Protein AF-0000000078900073 (afdb_homodimer)

InterPro domains:
  IPR004360 Glyoxalase/fosfomycin resistance/dioxygenase domain [PF00903] (3-121)
  IPR029068 Glyoxalase/Bleomycin resistance protein/Dihydroxybiphenyl dioxygenase [G3DSA:3.10.180.10] (3-126)
  IPR029068 Glyoxalase/Bleomycin resistance protein/Dihydroxybiphenyl dioxygenase [SSF54593] (1-125)
  IPR037523 Vicinal oxygen chelate (VOC), core domain [PS51819] (2-124)
  IPR050383 Glyoxalase I/Fosfomycin Resistance Protein Families [PTHR21366] (2-121)

Sequence (254 aa):
MKLRYTILYVDDVAATLAFYREAFGVETRMLHESGDYGELDTGATTLSFSSRALMASLGKNPARPRPDAPAFEIAFETDDVAGAYARALAAGATAVQPPERMPWGQTTAYVSDRDGFLVELCTAVAGMKLRYTILYVDDVAATLAFYREAFGVETRMLHESGDYGELDTGATTLSFSSRALMASLGKNPARPRPDAPAFEIAFETDDVAGAYARALAAGATAVQPPERMPWGQTTAYVSDRDGFLVELCTAVAG

Radius of gyration: 17.22 Å; Cα contacts (8 Å, |Δi|>4): 629; chains: 2; bounding box: 46×45×32 Å

Structure (mmCIF, N/CA/C/O backbone):
data_AF-0000000078900073-model_v1
#
loop_
_entity.id
_entity.type
_entity.pdbx_description
1 polymer 'Glyoxalase family protein'
#
loop_
_atom_site.group_PDB
_atom_site.id
_atom_site.type_symbol
_atom_site.label_atom_id
_atom_site.label_alt_id
_atom_site.label_comp_id
_atom_site.label_asym_id
_atom_site.label_entity_id
_atom_site.label_seq_id
_atom_site.pdbx_PDB_ins_code
_atom_site.Cartn_x
_atom_site.Cartn_y
_atom_site.Cartn_z
_atom_site.occupancy
_atom_site.B_iso_or_equiv
_atom_site.auth_seq_id
_atom_site.auth_comp_id
_atom_site.auth_asym_id
_atom_site.auth_atom_id
_atom_site.pdbx_PDB_model_num
ATOM 1 N N . MET A 1 1 ? -1.241 -7.973 -16.016 1 92.75 1 MET A N 1
ATOM 2 C CA . MET A 1 1 ? -2.008 -7.508 -14.875 1 92.75 1 MET A CA 1
ATOM 3 C C . MET A 1 1 ? -1.621 -6.078 -14.5 1 92.75 1 MET A C 1
ATOM 5 O O . MET A 1 1 ? -0.542 -5.609 -14.867 1 92.75 1 MET A O 1
ATOM 9 N N . LYS A 1 2 ? -2.568 -5.316 -13.789 1 94.19 2 LYS A N 1
ATOM 10 C CA . LYS A 1 2 ? -2.297 -3.938 -13.391 1 94.19 2 LYS A CA 1
ATOM 11 C C . LYS A 1 2 ? -2.562 -3.729 -11.906 1 94.19 2 LYS A C 1
ATOM 13 O O . LYS A 1 2 ? -3.514 -4.285 -11.352 1 94.19 2 LYS A O 1
ATOM 18 N N . LEU A 1 3 ? -1.682 -2.996 -11.258 1 96.88 3 LEU A N 1
ATOM 19 C CA . LEU A 1 3 ? -1.919 -2.59 -9.883 1 96.88 3 LEU A CA 1
ATOM 20 C C . LEU A 1 3 ? -3.121 -1.655 -9.789 1 96.88 3 LEU A C 1
ATOM 22 O O . LEU A 1 3 ? -3.08 -0.532 -10.297 1 96.88 3 LEU A O 1
ATOM 26 N N . ARG A 1 4 ? -4.105 -2.061 -9.125 1 96.81 4 ARG A N 1
ATOM 27 C CA . ARG A 1 4 ? -5.344 -1.287 -9.148 1 96.81 4 ARG A CA 1
ATOM 28 C C . ARG A 1 4 ? -5.641 -0.681 -7.785 1 96.81 4 ARG A C 1
ATOM 30 O O . ARG A 1 4 ? -6.18 0.424 -7.691 1 96.81 4 ARG A O 1
ATOM 37 N N . TYR A 1 5 ? -5.238 -1.473 -6.707 1 97.44 5 TYR A N 1
ATOM 38 C CA . TYR A 1 5 ? -5.629 -0.994 -5.387 1 97.44 5 TYR A CA 1
ATOM 39 C C . TYR A 1 5 ? -4.492 -1.164 -4.387 1 97.44 5 TYR A C 1
ATOM 41 O O . TYR A 1 5 ? -3.758 -2.154 -4.434 1 97.44 5 TYR A O 1
ATOM 49 N N . THR A 1 6 ? -4.332 -0.252 -3.537 1 98.5 6 THR A N 1
ATOM 50 C CA . THR A 1 6 ? -3.816 -0.395 -2.182 1 98.5 6 THR A CA 1
ATOM 51 C C . THR A 1 6 ? -4.918 -0.162 -1.154 1 98.5 6 THR A C 1
ATOM 53 O O . THR A 1 6 ? -5.488 0.928 -1.084 1 98.5 6 THR A O 1
ATOM 56 N N . ILE A 1 7 ? -5.207 -1.187 -0.416 1 98.62 7 ILE A N 1
ATOM 57 C CA . ILE A 1 7 ? -6.348 -1.113 0.49 1 98.62 7 ILE A CA 1
ATOM 58 C C . ILE A 1 7 ? -5.863 -1.183 1.937 1 98.62 7 ILE A C 1
ATOM 60 O O . ILE A 1 7 ? -5.297 -2.193 2.359 1 98.62 7 ILE A O 1
ATOM 64 N N . LEU A 1 8 ? -6.086 -0.174 2.693 1 98.69 8 LEU A N 1
ATOM 65 C CA . LEU A 1 8 ? -5.77 -0.142 4.117 1 98.69 8 LEU A CA 1
ATOM 66 C C . LEU A 1 8 ? -6.988 -0.503 4.957 1 98.69 8 LEU A C 1
ATOM 68 O O . LEU A 1 8 ? -8.094 -0.023 4.691 1 98.69 8 LEU A O 1
ATOM 72 N N . TYR A 1 9 ? -6.777 -1.348 5.91 1 98.62 9 TYR A N 1
ATOM 73 C CA . TYR A 1 9 ? -7.871 -1.702 6.809 1 98.62 9 TYR A CA 1
ATOM 74 C C . TYR A 1 9 ? -7.973 -0.714 7.961 1 98.62 9 TYR A C 1
ATOM 76 O O . TYR A 1 9 ? -6.988 -0.469 8.664 1 98.62 9 TYR A O 1
ATOM 84 N N . VAL A 1 10 ? -9.141 -0.211 8.156 1 98.62 10 VAL A N 1
ATOM 85 C CA . VAL A 1 10 ? -9.312 0.831 9.156 1 98.62 10 VAL A CA 1
ATOM 86 C C . VAL A 1 10 ? -10.586 0.565 9.961 1 98.62 10 VAL A C 1
ATOM 88 O O . VAL A 1 10 ? -11.383 -0.301 9.594 1 98.62 10 VAL A O 1
ATOM 91 N N . ASP A 1 11 ? -10.789 1.308 11.062 1 97.62 11 ASP A N 1
ATOM 92 C CA . ASP A 1 11 ? -11.961 1.098 11.898 1 97.62 11 ASP A CA 1
ATOM 93 C C . ASP A 1 11 ? -13.164 1.879 11.367 1 97.62 11 ASP A C 1
ATOM 95 O O . ASP A 1 11 ? -14.281 1.368 11.352 1 97.62 11 ASP A O 1
ATOM 99 N N . ASP A 1 12 ? -12.961 3.117 10.953 1 98.5 12 ASP A N 1
ATOM 100 C CA . ASP A 1 12 ? -14 4.039 10.508 1 98.5 12 ASP A CA 1
ATOM 101 C C . ASP A 1 12 ? -13.633 4.668 9.164 1 98.5 12 ASP A C 1
ATOM 103 O O . ASP A 1 12 ? -12.891 5.648 9.117 1 98.5 12 ASP A O 1
ATOM 107 N N . VAL A 1 13 ? -14.258 4.168 8.078 1 98.75 13 VAL A N 1
ATOM 108 C CA . VAL A 1 13 ? -13.883 4.531 6.719 1 98.75 13 VAL A CA 1
ATOM 109 C C . VAL A 1 13 ? -14.203 6.004 6.469 1 98.75 13 VAL A C 1
ATOM 111 O O . VAL A 1 13 ? -13.383 6.746 5.93 1 98.75 13 VAL A O 1
ATOM 114 N N . ALA A 1 14 ? -15.344 6.441 6.859 1 98.75 14 ALA A N 1
ATOM 115 C CA . ALA A 1 14 ? -15.75 7.828 6.656 1 98.75 14 ALA A CA 1
ATOM 116 C C . ALA A 1 14 ? -14.781 8.789 7.34 1 98.75 14 ALA A C 1
ATOM 118 O O . ALA A 1 14 ? -14.375 9.789 6.75 1 98.75 14 ALA A O 1
ATOM 119 N N . ALA A 1 15 ? -14.445 8.516 8.578 1 98.69 15 ALA A N 1
ATOM 120 C CA . ALA A 1 15 ? -13.508 9.352 9.328 1 98.69 15 ALA A CA 1
ATOM 121 C C . ALA A 1 15 ? -12.133 9.367 8.664 1 98.69 15 ALA A C 1
ATOM 123 O O . ALA A 1 15 ? -11.469 10.406 8.633 1 98.69 15 ALA A O 1
ATOM 124 N N . THR A 1 16 ? -11.711 8.203 8.164 1 98.75 16 THR A N 1
ATOM 125 C CA . THR A 1 16 ? -10.414 8.117 7.496 1 98.75 16 THR A CA 1
ATOM 126 C C . THR A 1 16 ? -10.414 8.945 6.215 1 98.75 16 THR A C 1
ATOM 128 O O . THR A 1 16 ? -9.461 9.688 5.949 1 98.75 16 THR A O 1
ATOM 131 N N . LEU A 1 17 ? -11.484 8.859 5.426 1 98.75 17 LEU A N 1
ATOM 132 C CA . LEU A 1 17 ? -11.602 9.664 4.219 1 98.75 17 LEU A CA 1
ATOM 133 C C . LEU A 1 17 ? -11.516 11.156 4.547 1 98.75 17 LEU A C 1
ATOM 135 O O . LEU A 1 17 ? -10.797 11.898 3.879 1 98.75 17 LEU A O 1
ATOM 139 N N . ALA A 1 18 ? -12.195 11.602 5.559 1 98.69 18 ALA A N 1
ATOM 140 C CA . ALA A 1 18 ? -12.188 13 5.98 1 98.69 18 ALA A CA 1
ATOM 141 C C . ALA A 1 18 ? -10.789 13.438 6.41 1 98.69 18 ALA A C 1
ATOM 143 O O . ALA A 1 18 ? -10.336 14.531 6.066 1 98.69 18 ALA A O 1
ATOM 144 N N . PHE A 1 19 ? -10.148 12.578 7.117 1 98.69 19 PHE A N 1
ATOM 145 C CA . PHE A 1 19 ? -8.789 12.859 7.562 1 98.69 19 PHE A CA 1
ATOM 146 C C . PHE A 1 19 ? -7.867 13.094 6.371 1 98.69 19 PHE A C 1
ATOM 148 O O . PHE A 1 19 ? -7.102 14.062 6.352 1 98.69 19 PHE A O 1
ATOM 155 N N . TYR A 1 20 ? -7.883 12.203 5.355 1 98.75 20 TYR A N 1
ATOM 156 C CA . TYR A 1 20 ? -6.977 12.297 4.219 1 98.75 20 TYR A CA 1
ATOM 157 C C . TYR A 1 20 ? -7.266 13.547 3.391 1 98.75 20 TYR A C 1
ATOM 159 O O . TYR A 1 20 ? -6.352 14.133 2.809 1 98.75 20 TYR A O 1
ATOM 167 N N . ARG A 1 21 ? -8.5 13.969 3.342 1 98.12 21 ARG A N 1
ATOM 168 C CA . ARG A 1 21 ? -8.828 15.227 2.689 1 98.12 21 ARG A CA 1
ATOM 169 C C . ARG A 1 21 ? -8.219 16.406 3.436 1 98.12 21 ARG A C 1
ATOM 171 O O . ARG A 1 21 ? -7.594 17.281 2.824 1 98.12 21 ARG A O 1
ATOM 178 N N . GLU A 1 22 ? -8.367 16.406 4.691 1 98.31 22 GLU A N 1
ATOM 179 C CA . GLU A 1 22 ? -7.883 17.516 5.512 1 98.31 22 GLU A CA 1
ATOM 180 C C . GLU A 1 22 ? -6.359 17.531 5.574 1 98.31 22 GLU A C 1
ATOM 182 O O . GLU A 1 22 ? -5.734 18.594 5.457 1 98.31 22 GLU A O 1
ATOM 187 N N . ALA A 1 23 ? -5.746 16.406 5.734 1 98.56 23 ALA A N 1
ATOM 188 C CA . ALA A 1 23 ? -4.316 16.281 5.996 1 98.56 23 ALA A CA 1
ATOM 189 C C . ALA A 1 23 ? -3.512 16.406 4.707 1 98.56 23 ALA A C 1
ATOM 191 O O . ALA A 1 23 ? -2.436 17.016 4.691 1 98.56 23 ALA A O 1
ATOM 192 N N . PHE A 1 24 ? -4.07 15.789 3.615 1 98.12 24 PHE A N 1
ATOM 193 C CA . PHE A 1 24 ? -3.232 15.648 2.43 1 98.12 24 PHE A CA 1
ATOM 194 C C . PHE A 1 24 ? -3.91 16.266 1.211 1 98.12 24 PHE A C 1
ATOM 196 O O . PHE A 1 24 ? -3.332 16.297 0.123 1 98.12 24 PHE A O 1
ATOM 203 N N . GLY A 1 25 ? -5.145 16.703 1.372 1 97.12 25 GLY A N 1
ATOM 204 C CA . GLY A 1 25 ? -5.848 17.391 0.293 1 97.12 25 GLY A CA 1
ATOM 205 C C . GLY A 1 25 ? -6.316 16.438 -0.799 1 97.12 25 GLY A C 1
ATOM 206 O O . GLY A 1 25 ? -6.477 16.844 -1.951 1 97.12 25 GLY A O 1
ATOM 207 N N . VAL A 1 26 ? -6.449 15.203 -0.476 1 97.31 26 VAL A N 1
ATOM 208 C CA . VAL A 1 26 ? -6.898 14.234 -1.465 1 97.31 26 VAL A CA 1
ATOM 209 C C . VAL A 1 26 ? -8.414 14.062 -1.379 1 97.31 26 VAL A C 1
ATOM 211 O O . VAL A 1 26 ? -8.953 13.805 -0.302 1 97.31 26 VAL A O 1
ATOM 214 N N . GLU A 1 27 ? -9.07 14.125 -2.516 1 97.5 27 GLU A N 1
ATOM 215 C CA . GLU A 1 27 ? -10.531 14.102 -2.527 1 97.5 27 GLU A CA 1
ATOM 216 C C . GLU A 1 27 ? -11.062 12.672 -2.441 1 97.5 27 GLU A C 1
ATOM 218 O O . GLU A 1 27 ? -10.438 11.742 -2.951 1 97.5 27 GLU A O 1
ATOM 223 N N . THR A 1 28 ? -12.242 12.617 -1.847 1 98.06 28 THR A N 1
ATOM 224 C CA . THR A 1 28 ? -12.961 11.344 -1.816 1 98.06 28 THR A CA 1
ATOM 225 C C . THR A 1 28 ? -13.586 11.047 -3.174 1 98.06 28 THR A C 1
ATOM 227 O O . THR A 1 28 ? -14.258 11.906 -3.756 1 98.06 28 THR A O 1
ATOM 230 N N . ARG A 1 29 ? -13.352 9.883 -3.693 1 97.94 29 ARG A N 1
ATOM 231 C CA . ARG A 1 29 ? -14.008 9.453 -4.922 1 97.94 29 ARG A CA 1
ATOM 232 C C . ARG A 1 29 ? -15.375 8.852 -4.621 1 97.94 29 ARG A C 1
ATOM 234 O O . ARG A 1 29 ? -16.359 9.141 -5.316 1 97.94 29 ARG A O 1
ATOM 241 N N . MET A 1 30 ? -15.406 7.98 -3.586 1 97.62 30 MET A N 1
ATOM 242 C CA . MET A 1 30 ? -16.672 7.352 -3.215 1 97.62 30 MET A CA 1
ATOM 243 C C . MET A 1 30 ? -16.594 6.789 -1.798 1 97.62 30 MET A C 1
ATOM 245 O O . MET A 1 30 ? -15.516 6.516 -1.285 1 97.62 30 MET A O 1
ATOM 249 N N . LEU A 1 31 ? -17.703 6.695 -1.13 1 98.25 31 LEU A N 1
ATOM 250 C CA . LEU A 1 31 ? -17.984 5.941 0.088 1 98.25 31 LEU A CA 1
ATOM 251 C C . LEU A 1 31 ? -19.188 5.031 -0.1 1 98.25 31 LEU A C 1
ATOM 253 O O . LEU A 1 31 ? -20.297 5.504 -0.39 1 98.25 31 LEU A O 1
ATOM 257 N N . HIS A 1 32 ? -18.906 3.77 -0.066 1 97.19 32 HIS A N 1
ATOM 258 C CA . HIS A 1 32 ? -20 2.818 -0.227 1 97.19 32 HIS A CA 1
ATOM 259 C C . HIS A 1 32 ? -21.109 3.074 0.789 1 97.19 32 HIS A C 1
ATOM 261 O O . HIS A 1 32 ? -20.828 3.488 1.918 1 97.19 32 HIS A O 1
ATOM 267 N N . GLU A 1 33 ? -22.266 2.754 0.434 1 96.81 33 GLU A N 1
ATOM 268 C CA . GLU A 1 33 ? -23.422 3.041 1.269 1 96.81 33 GLU A CA 1
ATOM 269 C C . GLU A 1 33 ? -23.344 2.297 2.598 1 96.81 33 GLU A C 1
ATOM 271 O O . GLU A 1 33 ? -23.844 2.777 3.615 1 96.81 33 GLU A O 1
ATOM 276 N N . SER A 1 34 ? -22.703 1.182 2.629 1 95.94 34 SER A N 1
ATOM 277 C CA . SER A 1 34 ? -22.547 0.408 3.857 1 95.94 34 SER A CA 1
ATOM 278 C C . SER A 1 34 ? -21.688 1.146 4.871 1 95.94 34 SER A C 1
ATOM 280 O O . SER A 1 34 ? -21.719 0.833 6.066 1 95.94 34 SER A O 1
ATOM 282 N N . GLY A 1 35 ? -20.859 2.027 4.391 1 98.12 35 GLY A N 1
ATOM 283 C CA . GLY A 1 35 ? -19.891 2.703 5.238 1 98.12 35 GLY A CA 1
ATOM 284 C C . GLY A 1 35 ? -18.625 1.903 5.445 1 98.12 35 GLY A C 1
ATOM 285 O O . GLY A 1 35 ? -17.703 2.357 6.129 1 98.12 35 GLY A O 1
ATOM 286 N N . ASP A 1 36 ? -18.453 0.707 4.824 1 97.75 36 ASP A N 1
ATOM 287 C CA . ASP A 1 36 ? -17.375 -0.212 5.152 1 97.75 36 ASP A CA 1
ATOM 288 C C . ASP A 1 36 ? -16.297 -0.198 4.07 1 97.75 36 ASP A C 1
ATOM 290 O O . ASP A 1 36 ? -15.305 -0.925 4.16 1 97.75 36 ASP A O 1
ATOM 294 N N . TYR A 1 37 ? -16.5 0.579 3.088 1 97.81 37 TYR A N 1
ATOM 295 C CA . TYR A 1 37 ? -15.523 0.681 2.006 1 97.81 37 TYR A CA 1
ATOM 296 C C . TYR A 1 37 ? -15.547 2.07 1.381 1 97.81 37 TYR A C 1
ATOM 298 O O . TYR A 1 37 ? -16.609 2.637 1.146 1 97.81 37 TYR A O 1
ATOM 306 N N . GLY A 1 38 ? -14.406 2.65 1.138 1 98.38 38 GLY A N 1
ATOM 307 C CA . GLY A 1 38 ? -14.273 3.953 0.504 1 98.38 38 GLY A CA 1
ATOM 308 C C . GLY A 1 38 ? -12.977 4.109 -0.271 1 98.38 38 GLY A C 1
ATOM 309 O O . GLY A 1 38 ? -12.016 3.383 -0.03 1 98.38 38 GLY A O 1
ATOM 310 N N . GLU A 1 39 ? -13.023 5.012 -1.236 1 98.25 39 GLU A N 1
ATOM 311 C CA . GLU A 1 39 ? -11.883 5.25 -2.117 1 98.25 39 GLU A CA 1
ATOM 312 C C . GLU A 1 39 ? -11.523 6.73 -2.168 1 98.25 39 GLU A C 1
ATOM 314 O O . GLU A 1 39 ? -12.406 7.59 -2.18 1 98.25 39 GLU A O 1
ATOM 319 N N . LEU A 1 40 ? -10.242 6.961 -2.252 1 98.19 40 LEU A N 1
ATOM 320 C CA . LEU A 1 40 ? -9.75 8.289 -2.592 1 98.19 40 LEU A CA 1
ATOM 321 C C . LEU A 1 40 ? -9.57 8.438 -4.098 1 98.19 40 LEU A C 1
ATOM 323 O O . LEU A 1 40 ? -9.438 7.438 -4.812 1 98.19 40 LEU A O 1
ATOM 327 N N . ASP A 1 41 ? -9.602 9.672 -4.562 1 96.06 41 ASP A N 1
ATOM 328 C CA . ASP A 1 41 ? -9.352 9.969 -5.969 1 96.06 41 ASP A CA 1
ATOM 329 C C . ASP A 1 41 ? -7.855 10.086 -6.246 1 96.06 41 ASP A C 1
ATOM 331 O O . ASP A 1 41 ? -7.312 11.188 -6.309 1 96.06 41 ASP A O 1
ATOM 335 N N . THR A 1 42 ? -7.227 8.922 -6.445 1 96.06 42 THR A N 1
ATOM 336 C CA . THR A 1 42 ? -5.773 8.906 -6.551 1 96.06 42 THR A CA 1
ATOM 337 C C . THR A 1 42 ? -5.332 8.438 -7.934 1 96.06 42 THR A C 1
ATOM 339 O O . THR A 1 42 ? -4.164 8.117 -8.141 1 96.06 42 THR A O 1
ATOM 342 N N . GLY A 1 43 ? -6.195 8.352 -8.914 1 91.12 43 GLY A N 1
ATOM 343 C CA . GLY A 1 43 ? -5.828 8.055 -10.289 1 91.12 43 GLY A CA 1
ATOM 344 C C . GLY A 1 43 ? -5.922 6.574 -10.625 1 91.12 43 GLY A C 1
ATOM 345 O O . GLY A 1 43 ? -6.91 5.918 -10.289 1 91.12 43 GLY A O 1
ATOM 346 N N . ALA A 1 44 ? -4.926 6.043 -11.375 1 87.31 44 ALA A N 1
ATOM 347 C CA . ALA A 1 44 ? -4.984 4.684 -11.906 1 87.31 44 ALA A CA 1
ATOM 348 C C . ALA A 1 44 ? -4.918 3.65 -10.789 1 87.31 44 ALA A C 1
ATOM 350 O O . ALA A 1 44 ? -5.547 2.59 -10.875 1 87.31 44 ALA A O 1
ATOM 351 N N . THR A 1 45 ? -4.109 3.932 -9.844 1 93.44 45 THR A N 1
ATOM 352 C CA . THR A 1 45 ? -4.109 3.131 -8.625 1 93.44 45 THR A CA 1
ATOM 353 C C . THR A 1 45 ? -4.891 3.832 -7.516 1 93.44 45 THR A C 1
ATOM 355 O O . THR A 1 45 ? -4.613 4.988 -7.188 1 93.44 45 THR A O 1
ATOM 358 N N . THR A 1 46 ? -5.848 3.08 -7.027 1 95.06 46 THR A N 1
ATOM 359 C CA . THR A 1 46 ? -6.715 3.656 -6.004 1 95.06 46 THR A CA 1
ATOM 360 C C . THR A 1 46 ? -6.18 3.354 -4.609 1 95.06 46 THR A C 1
ATOM 362 O O . THR A 1 46 ? -5.852 2.207 -4.297 1 95.06 46 THR A O 1
ATOM 365 N N . LEU A 1 47 ? -5.996 4.371 -3.816 1 97.88 47 LEU A N 1
ATOM 366 C CA . LEU A 1 47 ? -5.898 4.164 -2.375 1 97.88 47 LEU A CA 1
ATOM 367 C C . LEU A 1 47 ? -7.281 4.051 -1.748 1 97.88 47 LEU A C 1
ATOM 369 O O . LEU A 1 47 ? -8.086 4.984 -1.828 1 97.88 47 LEU A O 1
ATOM 373 N N . SER A 1 48 ? -7.543 2.945 -1.175 1 98.38 48 SER A N 1
ATOM 374 C CA . SER A 1 48 ? -8.867 2.658 -0.637 1 98.38 48 SER A CA 1
ATOM 375 C C . SER A 1 48 ? -8.789 2.193 0.813 1 98.38 48 SER A C 1
ATOM 377 O O . SER A 1 48 ? -7.703 1.899 1.317 1 98.38 48 SER A O 1
ATOM 379 N N . PHE A 1 49 ? -9.922 2.25 1.435 1 98.62 49 PHE A N 1
ATOM 380 C CA . PHE A 1 49 ? -10.062 1.839 2.826 1 98.62 49 PHE A CA 1
ATOM 381 C C . PHE A 1 49 ? -11.195 0.832 2.984 1 98.62 49 PHE A C 1
ATOM 383 O O . PHE A 1 49 ? -12.281 1.023 2.438 1 98.62 49 PHE A O 1
ATOM 390 N N . SER A 1 50 ? -10.93 -0.231 3.629 1 98.19 50 SER A N 1
ATOM 391 C CA . SER A 1 50 ? -11.93 -1.201 4.066 1 98.19 50 SER A CA 1
ATOM 392 C C . SER A 1 50 ? -12.023 -1.258 5.586 1 98.19 50 SER A C 1
ATOM 394 O O . SER A 1 50 ? -11 -1.228 6.273 1 98.19 50 SER A O 1
ATOM 396 N N . SER A 1 51 ? -13.25 -1.34 6.016 1 98.12 51 SER A N 1
ATOM 397 C CA . SER A 1 51 ? -13.359 -1.484 7.465 1 98.12 51 SER A CA 1
ATOM 398 C C . SER A 1 51 ? -12.797 -2.824 7.93 1 98.12 51 SER A C 1
ATOM 400 O O . SER A 1 51 ? -12.945 -3.838 7.242 1 98.12 51 SER A O 1
ATOM 402 N N . ARG A 1 52 ? -12.25 -2.801 9.117 1 97.56 52 ARG A N 1
ATOM 403 C CA . ARG A 1 52 ? -11.797 -4.055 9.703 1 97.56 52 ARG A CA 1
ATOM 404 C C . ARG A 1 52 ? -12.961 -5.008 9.938 1 97.56 52 ARG A C 1
ATOM 406 O O . ARG A 1 52 ? -12.812 -6.227 9.82 1 97.56 52 ARG A O 1
ATOM 413 N N . ALA A 1 53 ? -14.125 -4.441 10.211 1 95.94 53 ALA A N 1
ATOM 414 C CA . ALA A 1 53 ? -15.328 -5.254 10.391 1 95.94 53 ALA A CA 1
ATOM 415 C C . ALA A 1 53 ? -15.656 -6.023 9.109 1 95.94 53 ALA A C 1
ATOM 417 O O . ALA A 1 53 ? -15.945 -7.223 9.156 1 95.94 53 ALA A O 1
ATOM 418 N N . LEU A 1 54 ? -15.609 -5.359 7.984 1 94.94 54 LEU A N 1
ATOM 419 C CA . LEU A 1 54 ? -15.875 -6.016 6.711 1 94.94 54 LEU A CA 1
ATOM 420 C C . LEU A 1 54 ? -14.852 -7.113 6.438 1 94.94 54 LEU A C 1
ATOM 422 O O . LEU A 1 54 ? -15.219 -8.234 6.074 1 94.94 54 LEU A O 1
ATOM 426 N N . MET A 1 55 ? -13.547 -6.82 6.645 1 95.69 55 MET A N 1
ATOM 427 C CA . MET A 1 55 ? -12.484 -7.793 6.402 1 95.69 55 MET A CA 1
ATOM 428 C C . MET A 1 55 ? -12.656 -9.016 7.301 1 95.69 55 MET A C 1
ATOM 430 O O . MET A 1 55 ? -12.461 -10.148 6.855 1 95.69 55 MET A O 1
ATOM 434 N N . ALA A 1 56 ? -13.031 -8.781 8.531 1 95.25 56 ALA A N 1
ATOM 435 C CA . ALA A 1 56 ? -13.297 -9.891 9.453 1 95.25 56 ALA A CA 1
ATOM 436 C C . ALA A 1 56 ? -14.453 -10.75 8.953 1 95.25 56 ALA A C 1
ATOM 438 O O . ALA A 1 56 ? -14.391 -11.977 9.016 1 95.25 56 ALA A O 1
ATOM 439 N N . SER A 1 57 ? -15.461 -10.117 8.461 1 93.38 57 SER A N 1
ATOM 440 C CA . SER A 1 57 ? -16.625 -10.836 7.965 1 93.38 57 SER A CA 1
ATOM 441 C C . SER A 1 57 ? -16.281 -11.688 6.746 1 93.38 57 SER A C 1
ATOM 443 O O . SER A 1 57 ? -16.938 -12.695 6.477 1 93.38 57 SER A O 1
ATOM 445 N N . LEU A 1 58 ? -15.234 -11.297 6.012 1 90.69 58 LEU A N 1
ATOM 446 C CA . LEU A 1 58 ? -14.781 -12.023 4.836 1 90.69 58 LEU A CA 1
ATOM 447 C C . LEU A 1 58 ? -13.773 -13.102 5.219 1 90.69 58 LEU A C 1
ATOM 449 O O . LEU A 1 58 ? -13.141 -13.711 4.348 1 90.69 58 LEU A O 1
ATOM 453 N N . GLY A 1 59 ? -13.594 -13.266 6.523 1 90.38 59 GLY A N 1
ATOM 454 C CA . GLY A 1 59 ? -12.742 -14.336 7.008 1 90.38 59 GLY A CA 1
ATOM 455 C C . GLY A 1 59 ? -11.273 -13.953 7.039 1 90.38 59 GLY A C 1
ATOM 456 O O . GLY A 1 59 ? -10.398 -14.82 7.145 1 90.38 59 GLY A O 1
ATOM 457 N N . LYS A 1 60 ? -11.242 -12.633 6.898 1 89.25 60 LYS A N 1
ATOM 458 C CA . LYS A 1 60 ? -9.867 -12.164 7.02 1 89.25 60 LYS A CA 1
ATOM 459 C C . LYS A 1 60 ? -9.539 -11.766 8.453 1 89.25 60 LYS A C 1
ATOM 461 O O . LYS A 1 60 ? -10.445 -11.461 9.242 1 89.25 60 LYS A O 1
ATOM 466 N N . ASN A 1 61 ? -8.539 -11.891 9.086 1 93.06 61 ASN A N 1
ATOM 467 C CA . ASN A 1 61 ? -8.055 -11.539 10.414 1 93.06 61 ASN A CA 1
ATOM 468 C C . ASN A 1 61 ? -7.254 -10.242 10.398 1 93.06 61 ASN A C 1
ATOM 470 O O . ASN A 1 61 ? -6.055 -10.25 10.688 1 93.06 61 ASN A O 1
ATOM 474 N N . PRO A 1 62 ? -8 -9.133 10.148 1 94.81 62 PRO A N 1
ATOM 475 C CA . PRO A 1 62 ? -7.258 -7.883 9.961 1 94.81 62 PRO A CA 1
ATOM 476 C C . PRO A 1 62 ? -6.559 -7.414 11.234 1 94.81 62 PRO A C 1
ATOM 478 O O . PRO A 1 62 ? -7.188 -7.324 12.297 1 94.81 62 PRO A O 1
ATOM 481 N N . ALA A 1 63 ? -5.348 -7.086 11.07 1 94.38 63 ALA A N 1
ATOM 482 C CA . ALA A 1 63 ? -4.57 -6.531 12.18 1 94.38 63 ALA A CA 1
ATOM 483 C C . ALA A 1 63 ? -4.566 -5.008 12.141 1 94.38 63 ALA A C 1
ATOM 485 O O . ALA A 1 63 ? -4.898 -4.406 11.117 1 94.38 63 ALA A O 1
ATOM 486 N N . ARG A 1 64 ? -4.227 -4.418 13.32 1 94.12 64 ARG A N 1
ATOM 487 C CA . ARG A 1 64 ? -3.926 -2.99 13.383 1 94.12 64 ARG A CA 1
ATOM 488 C C . ARG A 1 64 ? -2.477 -2.721 12.984 1 94.12 64 ARG A C 1
ATOM 490 O O . ARG A 1 64 ? -1.59 -3.529 13.266 1 94.12 64 ARG A O 1
ATOM 497 N N . PRO A 1 65 ? -2.338 -1.584 12.312 1 94.62 65 PRO A N 1
ATOM 498 C CA . PRO A 1 65 ? -0.942 -1.222 12.062 1 94.62 65 PRO A CA 1
ATOM 499 C C . PRO A 1 65 ? -0.166 -0.928 13.344 1 94.62 65 PRO A C 1
ATOM 501 O O . PRO A 1 65 ? -0.763 -0.584 14.367 1 94.62 65 PRO A O 1
ATOM 504 N N . ARG A 1 66 ? 1.15 -1.141 13.211 1 93.38 66 ARG A N 1
ATOM 505 C CA . ARG A 1 66 ? 2.07 -0.754 14.281 1 93.38 66 ARG A CA 1
ATOM 506 C C . ARG A 1 66 ? 2.828 0.519 13.914 1 93.38 66 ARG A C 1
ATOM 508 O O . ARG A 1 66 ? 3.805 0.472 13.164 1 93.38 66 ARG A O 1
ATOM 515 N N . PRO A 1 67 ? 2.42 1.609 14.508 1 93 67 PRO A N 1
ATOM 516 C CA . PRO A 1 67 ? 3.08 2.865 14.141 1 93 67 PRO A CA 1
ATOM 517 C C . PRO A 1 67 ? 4.574 2.861 14.469 1 93 67 PRO A C 1
ATOM 519 O O . PRO A 1 67 ? 5.352 3.566 13.82 1 93 67 PRO A O 1
ATOM 522 N N . ASP A 1 68 ? 4.965 2.055 15.438 1 94.19 68 ASP A N 1
ATOM 523 C CA . ASP A 1 68 ? 6.355 2.031 15.883 1 94.19 68 ASP A CA 1
ATOM 524 C C . ASP A 1 68 ? 7.168 1.009 15.094 1 94.19 68 ASP A C 1
ATOM 526 O O . ASP A 1 68 ? 8.391 0.944 15.227 1 94.19 68 ASP A O 1
ATOM 530 N N . ALA A 1 69 ? 6.516 0.245 14.336 1 95.69 69 ALA A N 1
ATOM 531 C CA . ALA A 1 69 ? 7.168 -0.795 13.547 1 95.69 69 ALA A CA 1
ATOM 532 C C . ALA A 1 69 ? 6.414 -1.056 12.242 1 95.69 69 ALA A C 1
ATOM 534 O O . ALA A 1 69 ? 5.809 -2.117 12.07 1 95.69 69 ALA A O 1
ATOM 535 N N . PRO A 1 70 ? 6.5 -0.181 11.32 1 96.69 70 PRO A N 1
ATOM 536 C CA . PRO A 1 70 ? 5.773 -0.353 10.062 1 96.69 70 PRO A CA 1
ATOM 537 C C . PRO A 1 70 ? 6.395 -1.416 9.156 1 96.69 70 PRO A C 1
ATOM 539 O O . PRO A 1 70 ? 7.613 -1.609 9.172 1 96.69 70 PRO A O 1
ATOM 542 N N . ALA A 1 71 ? 5.5 -2.064 8.391 1 97.19 71 ALA A N 1
ATOM 543 C CA . ALA A 1 71 ? 5.973 -3.037 7.41 1 97.19 71 ALA A CA 1
ATOM 544 C C . ALA A 1 71 ? 5.945 -2.449 6.004 1 97.19 71 ALA A C 1
ATOM 546 O O . ALA A 1 71 ? 6.445 -3.062 5.059 1 97.19 71 ALA A O 1
ATOM 547 N N . PHE A 1 72 ? 5.375 -1.321 5.848 1 98.12 72 PHE A N 1
ATOM 548 C CA . PHE A 1 72 ? 5.238 -0.61 4.582 1 98.12 72 PHE A CA 1
ATOM 549 C C . PHE A 1 72 ? 4.938 0.865 4.82 1 98.12 72 PHE A C 1
ATOM 551 O O . PHE A 1 72 ? 4.742 1.288 5.961 1 98.12 72 PHE A O 1
ATOM 558 N N . GLU A 1 73 ? 4.938 1.611 3.771 1 98.44 73 GLU A N 1
ATOM 559 C CA . GLU A 1 73 ? 4.5 3.004 3.795 1 98.44 73 GLU A CA 1
ATOM 560 C C . GLU A 1 73 ? 3.824 3.393 2.484 1 98.44 73 GLU A C 1
ATOM 562 O O . GLU A 1 73 ? 4.016 2.732 1.461 1 98.44 73 GLU A O 1
ATOM 567 N N . ILE A 1 74 ? 2.99 4.391 2.514 1 98.5 74 ILE A N 1
ATOM 568 C CA . ILE A 1 74 ? 2.553 5.113 1.324 1 98.5 74 ILE A CA 1
ATOM 569 C C . ILE A 1 74 ? 3.221 6.488 1.283 1 98.5 74 ILE A C 1
ATOM 571 O O . ILE A 1 74 ? 3.672 6.996 2.312 1 98.5 74 ILE A O 1
ATOM 575 N N . ALA A 1 75 ? 3.305 7.035 0.101 1 98.38 75 ALA A N 1
ATOM 576 C CA . ALA A 1 75 ? 3.971 8.328 -0.024 1 98.38 75 ALA A CA 1
ATOM 577 C C . ALA A 1 75 ? 3.191 9.258 -0.951 1 98.38 75 ALA A C 1
ATOM 579 O O . ALA A 1 75 ? 2.74 8.844 -2.02 1 98.38 75 ALA A O 1
ATOM 580 N N . PHE A 1 76 ? 2.996 10.461 -0.533 1 98.19 76 PHE A N 1
ATOM 581 C CA . PHE A 1 76 ? 2.453 11.539 -1.353 1 98.19 76 PHE A CA 1
ATOM 582 C C . PHE A 1 76 ? 3.561 12.492 -1.801 1 98.19 76 PHE A C 1
ATOM 584 O O . PHE A 1 76 ? 4.395 12.906 -0.993 1 98.19 76 PHE A O 1
ATOM 591 N N . GLU A 1 77 ? 3.562 12.797 -3.045 1 97.88 77 GLU A N 1
ATOM 592 C CA . GLU A 1 77 ? 4.516 13.734 -3.625 1 97.88 77 GLU A CA 1
ATOM 593 C C . GLU A 1 77 ? 3.979 15.164 -3.588 1 97.88 77 GLU A C 1
ATOM 595 O O . GLU A 1 77 ? 2.807 15.398 -3.883 1 97.88 77 GLU A O 1
ATOM 600 N N . THR A 1 78 ? 4.797 16.078 -3.178 1 97.81 78 THR A N 1
ATOM 601 C CA . THR A 1 78 ? 4.449 17.5 -3.107 1 97.81 78 THR A CA 1
ATOM 602 C C . THR A 1 78 ? 5.691 18.359 -3.281 1 97.81 78 THR A C 1
ATOM 604 O O . THR A 1 78 ? 6.805 17.938 -2.963 1 97.81 78 THR A O 1
ATOM 607 N N . ASP A 1 79 ? 5.48 19.578 -3.771 1 96.94 79 ASP A N 1
ATOM 608 C CA . ASP A 1 79 ? 6.582 20.531 -3.887 1 96.94 79 ASP A CA 1
ATOM 609 C C . ASP A 1 79 ? 6.848 21.234 -2.555 1 96.94 79 ASP A C 1
ATOM 611 O O . ASP A 1 79 ? 7.895 21.859 -2.371 1 96.94 79 ASP A O 1
ATOM 615 N N . ASP A 1 80 ? 5.922 21.172 -1.672 1 98.19 80 ASP A N 1
ATOM 616 C CA . ASP A 1 80 ? 6.016 21.859 -0.387 1 98.19 80 ASP A CA 1
ATOM 617 C C . ASP A 1 80 ? 5.875 20.875 0.772 1 98.19 80 ASP A C 1
ATOM 619 O O . ASP A 1 80 ? 4.852 20.859 1.46 1 98.19 80 ASP A O 1
ATOM 623 N N . VAL A 1 81 ? 7.008 20.188 1.062 1 98.62 81 VAL A N 1
ATOM 624 C CA . VAL A 1 81 ? 7 19.156 2.086 1 98.62 81 VAL A CA 1
ATOM 625 C C . VAL A 1 81 ? 6.754 19.781 3.457 1 98.62 81 VAL A C 1
ATOM 627 O O . VAL A 1 81 ? 5.977 19.25 4.258 1 98.62 81 VAL A O 1
ATOM 630 N N . ALA A 1 82 ? 7.348 20.891 3.76 1 98.62 82 ALA A N 1
ATOM 631 C CA . ALA A 1 82 ? 7.191 21.547 5.055 1 98.62 82 ALA A CA 1
ATOM 632 C C . ALA A 1 82 ? 5.738 21.953 5.293 1 98.62 82 ALA A C 1
ATOM 634 O O . ALA A 1 82 ? 5.188 21.703 6.371 1 98.62 82 ALA A O 1
ATOM 635 N N . GLY A 1 83 ? 5.117 22.547 4.316 1 98.69 83 GLY A N 1
ATOM 636 C CA . GLY A 1 83 ? 3.715 22.922 4.422 1 98.69 83 GLY A CA 1
ATOM 637 C C . GLY A 1 83 ? 2.785 21.734 4.574 1 98.69 83 GLY A C 1
ATOM 638 O O . GLY A 1 83 ? 1.847 21.781 5.371 1 98.69 83 GLY A O 1
ATOM 639 N N . ALA A 1 84 ? 3.049 20.719 3.789 1 98.69 84 ALA A N 1
ATOM 640 C CA . ALA A 1 84 ? 2.24 19.5 3.865 1 98.69 84 ALA A CA 1
ATOM 641 C C . ALA A 1 84 ? 2.355 18.859 5.242 1 98.69 84 ALA A C 1
ATOM 643 O O . ALA A 1 84 ? 1.366 18.359 5.785 1 98.69 84 ALA A O 1
ATOM 644 N N . TYR A 1 85 ? 3.557 18.828 5.766 1 98.75 85 TYR A N 1
ATOM 645 C CA . TYR A 1 85 ? 3.826 18.281 7.09 1 98.75 85 TYR A CA 1
ATOM 646 C C . TYR A 1 85 ? 3.041 19.031 8.164 1 98.75 85 TYR A C 1
ATOM 648 O O . TYR A 1 85 ? 2.359 18.406 8.984 1 98.75 85 TYR A O 1
ATOM 656 N N . ALA A 1 86 ? 3.09 20.266 8.141 1 98.88 86 ALA A N 1
ATOM 657 C CA . ALA A 1 86 ? 2.371 21.109 9.102 1 98.88 86 ALA A CA 1
ATOM 658 C C . ALA A 1 86 ? 0.864 20.891 8.992 1 98.88 86 ALA A C 1
ATOM 660 O O . ALA A 1 86 ? 0.168 20.812 10.008 1 98.88 86 ALA A O 1
ATOM 661 N N . ARG A 1 87 ? 0.392 20.828 7.812 1 98.69 87 ARG A N 1
ATOM 662 C CA . ARG A 1 87 ? -1.029 20.609 7.574 1 98.69 87 ARG A CA 1
ATOM 663 C C . ARG A 1 87 ? -1.473 19.266 8.141 1 98.69 87 ARG A C 1
ATOM 665 O O . ARG A 1 87 ? -2.541 19.156 8.75 1 98.69 87 ARG A O 1
ATOM 672 N N . ALA A 1 88 ? -0.693 18.25 7.871 1 98.81 88 ALA A N 1
ATOM 673 C CA . ALA A 1 88 ? -1.015 16.922 8.367 1 98.81 88 ALA A CA 1
ATOM 674 C C . ALA A 1 88 ? -1.095 16.906 9.891 1 98.81 88 ALA A C 1
ATOM 676 O O . ALA A 1 88 ? -2.018 16.328 10.469 1 98.81 88 ALA A O 1
ATOM 677 N N . LEU A 1 89 ? -0.127 17.516 10.539 1 98.81 89 LEU A N 1
ATOM 678 C CA . LEU A 1 89 ? -0.125 17.578 12 1 98.81 89 LEU A CA 1
ATOM 679 C C . LEU A 1 89 ? -1.352 18.328 12.516 1 98.81 89 LEU A C 1
ATOM 681 O O . LEU A 1 89 ? -1.98 17.906 13.484 1 98.81 89 LEU A O 1
ATOM 685 N N . ALA A 1 90 ? -1.684 19.406 11.883 1 98.75 90 ALA A N 1
ATOM 686 C CA . ALA A 1 90 ? -2.852 20.188 12.266 1 98.75 90 ALA A CA 1
ATOM 687 C C . ALA A 1 90 ? -4.133 19.375 12.125 1 98.75 90 ALA A C 1
ATOM 689 O O . ALA A 1 90 ? -5.082 19.562 12.891 1 98.75 90 ALA A O 1
ATOM 690 N N . ALA A 1 91 ? -4.109 18.469 11.219 1 98.69 91 ALA A N 1
ATOM 691 C CA . ALA A 1 91 ? -5.277 17.641 10.945 1 98.69 91 ALA A CA 1
ATOM 692 C C . ALA A 1 9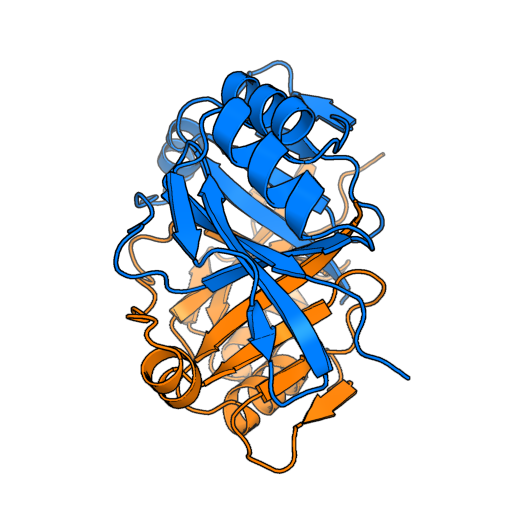1 ? -5.355 16.469 11.914 1 98.69 91 ALA A C 1
ATOM 694 O O . ALA A 1 91 ? -6.328 15.711 11.914 1 98.69 91 ALA A O 1
ATOM 695 N N . GLY A 1 92 ? -4.293 16.25 12.703 1 98.5 92 GLY A N 1
ATOM 696 C CA . GLY A 1 92 ? -4.355 15.219 13.727 1 98.5 92 GLY A CA 1
ATOM 697 C C . GLY A 1 92 ? -3.371 14.094 13.492 1 98.5 92 GLY A C 1
ATOM 698 O O . GLY A 1 92 ? -3.35 13.117 14.242 1 98.5 92 GLY A O 1
ATOM 699 N N . ALA A 1 93 ? -2.549 14.156 12.484 1 98.69 93 ALA A N 1
ATOM 700 C CA . ALA A 1 93 ? -1.491 13.156 12.312 1 98.69 93 ALA A CA 1
ATOM 701 C C . ALA A 1 93 ? -0.459 13.258 13.438 1 98.69 93 ALA A C 1
ATOM 703 O O . ALA A 1 93 ? -0.345 14.289 14.094 1 98.69 93 ALA A O 1
ATOM 704 N N . THR A 1 94 ? 0.285 12.141 13.602 1 98.5 94 THR A N 1
ATOM 705 C CA . THR A 1 94 ? 1.363 12.109 14.586 1 98.5 94 THR A CA 1
ATOM 706 C C . THR A 1 94 ? 2.715 12.336 13.914 1 98.5 94 THR A C 1
ATOM 708 O O . THR A 1 94 ? 3.006 11.734 12.875 1 98.5 94 THR A O 1
ATOM 711 N N . ALA A 1 95 ? 3.512 13.18 14.516 1 98.31 95 ALA A N 1
ATOM 712 C CA . ALA A 1 95 ? 4.844 13.461 13.984 1 98.31 95 ALA A CA 1
ATOM 713 C C . ALA A 1 95 ? 5.742 12.227 14.086 1 98.31 95 ALA A C 1
ATOM 715 O O . ALA A 1 95 ? 5.758 11.539 15.102 1 98.31 95 ALA A O 1
ATOM 716 N N . VAL A 1 96 ? 6.445 11.945 13.008 1 97.62 96 VAL A N 1
ATOM 717 C CA . VAL A 1 96 ? 7.406 10.844 13 1 97.62 96 VAL A CA 1
ATOM 718 C C . VAL A 1 96 ? 8.797 11.375 12.648 1 97.62 96 VAL A C 1
ATOM 720 O O . VAL A 1 96 ? 9.773 11.078 13.336 1 97.62 96 VAL A O 1
ATOM 723 N N . GLN A 1 97 ? 8.914 12.148 11.57 1 97.69 97 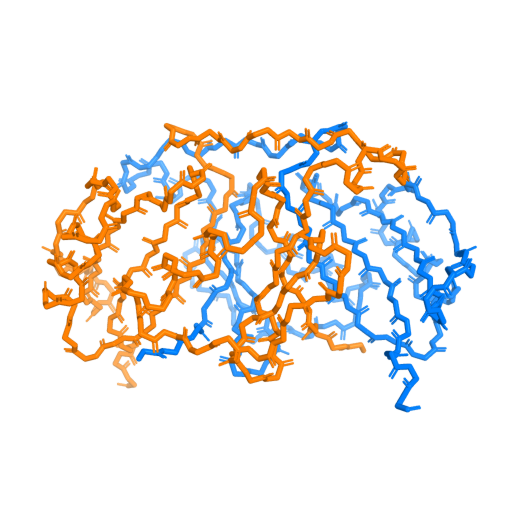GLN A N 1
ATOM 724 C CA . GLN A 1 97 ? 10.148 12.766 11.102 1 97.69 97 GLN A CA 1
ATOM 725 C C . GLN A 1 97 ? 9.875 14.109 10.438 1 97.69 97 GLN A C 1
ATOM 727 O O . GLN A 1 97 ? 9.188 14.18 9.414 1 97.69 97 GLN A O 1
ATOM 732 N N . PRO A 1 98 ? 10.438 15.195 11.023 1 98.44 98 PRO A N 1
ATOM 733 C CA . PRO A 1 98 ? 10.266 16.484 10.344 1 98.44 98 PRO A CA 1
ATOM 734 C C . PRO A 1 98 ? 10.961 16.531 8.992 1 98.44 98 PRO A C 1
ATOM 736 O O . PRO A 1 98 ? 11.742 15.633 8.656 1 98.44 98 PRO A O 1
ATOM 739 N N . PRO A 1 99 ? 10.633 17.531 8.172 1 98.5 99 PRO A N 1
ATOM 740 C CA . PRO A 1 99 ? 11.25 17.609 6.852 1 98.5 99 PRO A CA 1
ATOM 741 C C . PRO A 1 99 ? 12.773 17.578 6.906 1 98.5 99 PRO A C 1
ATOM 743 O O . PRO A 1 99 ? 13.383 18.281 7.719 1 98.5 99 PRO A O 1
ATOM 746 N N . GLU A 1 100 ? 13.297 16.75 6.062 1 97.62 100 GLU A N 1
ATOM 747 C CA . GLU A 1 100 ? 14.742 16.562 5.984 1 97.62 100 GLU A CA 1
ATOM 748 C C . GLU A 1 100 ? 15.188 16.328 4.547 1 97.62 100 GLU A C 1
ATOM 750 O O . GLU A 1 100 ? 14.531 15.609 3.795 1 97.62 1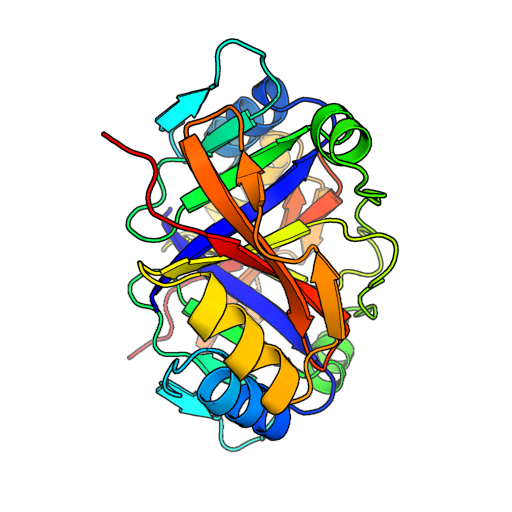00 GLU A O 1
ATOM 755 N N . ARG A 1 101 ? 16.359 16.891 4.23 1 96.25 101 ARG A N 1
ATOM 756 C CA . ARG A 1 101 ? 16.953 16.609 2.93 1 96.25 101 ARG A CA 1
ATOM 757 C C . ARG A 1 101 ? 17.672 15.266 2.934 1 96.25 101 ARG A C 1
ATOM 759 O O . ARG A 1 101 ? 18.469 14.984 3.828 1 96.25 101 ARG A O 1
ATOM 766 N N . MET A 1 102 ? 17.391 14.469 1.92 1 94 102 MET A N 1
ATOM 767 C CA . MET A 1 102 ? 17.953 13.125 1.857 1 94 102 MET A CA 1
ATOM 768 C C . MET A 1 102 ? 19.156 13.078 0.909 1 94 102 MET A C 1
ATOM 770 O O . MET A 1 102 ? 19.25 13.891 -0.013 1 94 102 MET A O 1
ATOM 774 N N . PRO A 1 103 ? 19.984 12.07 1.048 1 87.94 103 PRO A N 1
ATOM 775 C CA . PRO A 1 103 ? 21.188 11.977 0.212 1 87.94 103 PRO A CA 1
ATOM 776 C C . PRO A 1 103 ? 20.859 11.727 -1.259 1 87.94 103 PRO A C 1
ATOM 778 O O . PRO A 1 103 ? 21.656 12.055 -2.137 1 87.94 103 PRO A O 1
ATOM 781 N N . TRP A 1 104 ? 19.766 11.219 -1.434 1 89.12 104 TRP A N 1
ATOM 782 C CA . TRP A 1 104 ? 19.453 10.883 -2.814 1 89.12 104 TRP A CA 1
ATOM 783 C C . TRP A 1 104 ? 18.75 12.039 -3.516 1 89.12 104 TRP A C 1
ATOM 785 O O . TRP A 1 104 ? 18.312 11.906 -4.66 1 89.12 104 TRP A O 1
ATOM 795 N N . GLY A 1 105 ? 18.484 13.219 -2.85 1 91.69 105 GLY A N 1
ATOM 796 C CA . GLY A 1 105 ? 18.062 14.445 -3.518 1 91.69 105 GLY A CA 1
ATOM 797 C C . GLY A 1 105 ? 16.672 14.883 -3.139 1 91.69 105 GLY A C 1
ATOM 798 O O . GLY A 1 105 ? 16.281 16.031 -3.4 1 91.69 105 GLY A O 1
ATOM 799 N N . GLN A 1 106 ? 15.852 14.094 -2.512 1 96.25 106 GLN A N 1
ATOM 800 C CA . GLN A 1 106 ? 14.508 14.469 -2.105 1 96.25 106 GLN A CA 1
ATOM 801 C C . GLN A 1 106 ? 14.508 15.1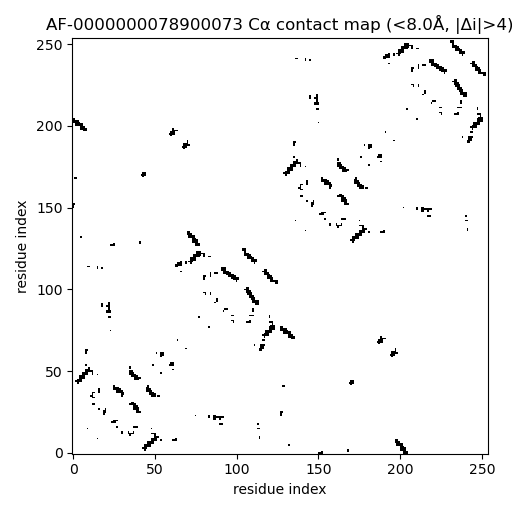64 -0.747 1 96.25 106 GLN A C 1
ATOM 803 O O . GLN A 1 106 ? 15.453 15.008 0.031 1 96.25 106 GLN A O 1
ATOM 808 N N . THR A 1 107 ? 13.586 15.992 -0.542 1 97.81 107 THR A N 1
ATOM 809 C CA . THR A 1 107 ? 13.141 16.312 0.81 1 97.81 107 THR A CA 1
ATOM 810 C C . THR A 1 107 ? 12.008 15.383 1.237 1 97.81 107 THR A C 1
ATOM 812 O O . THR A 1 107 ? 11.047 15.172 0.489 1 97.81 107 THR A O 1
ATOM 815 N N . THR A 1 108 ? 12.188 14.789 2.439 1 98 108 THR A N 1
ATOM 816 C CA . THR A 1 108 ? 11.141 13.891 2.914 1 98 108 THR A CA 1
ATOM 817 C C . THR A 1 108 ? 10.703 14.273 4.328 1 98 108 THR A C 1
ATOM 819 O O . THR A 1 108 ? 11.461 14.898 5.07 1 98 108 THR A O 1
ATOM 822 N N . ALA A 1 109 ? 9.531 13.984 4.68 1 98.5 109 ALA A N 1
ATOM 823 C CA . ALA A 1 109 ? 8.953 13.977 6.023 1 98.5 109 ALA A CA 1
ATOM 824 C C . ALA A 1 109 ? 8.031 12.773 6.215 1 98.5 109 ALA A C 1
ATOM 826 O O . ALA A 1 109 ? 7.586 12.164 5.242 1 98.5 109 ALA A O 1
ATOM 827 N N . TYR A 1 110 ? 7.809 12.422 7.496 1 98.44 110 TYR A N 1
ATOM 828 C CA . TYR A 1 110 ? 6.938 11.297 7.805 1 98.44 110 TYR A CA 1
ATOM 829 C C . TYR A 1 110 ? 5.953 11.656 8.914 1 98.44 110 TYR A C 1
ATOM 831 O O . TYR A 1 110 ? 6.316 12.328 9.875 1 98.44 110 TYR A O 1
ATOM 839 N N . VAL A 1 111 ? 4.781 11.164 8.758 1 98.5 111 VAL A N 1
ATOM 840 C CA . VAL A 1 111 ? 3.764 11.203 9.805 1 98.5 111 VAL A CA 1
ATOM 841 C C . VAL A 1 111 ? 3.062 9.852 9.898 1 98.5 111 VAL A C 1
ATOM 843 O O . VAL A 1 111 ? 3.168 9.023 8.984 1 98.5 111 VAL A O 1
ATOM 846 N N . SER A 1 112 ? 2.459 9.586 11.031 1 98.44 112 SER A N 1
ATOM 847 C CA . SER A 1 112 ? 1.473 8.516 11.148 1 98.44 112 SER A CA 1
ATOM 848 C C . SER A 1 112 ? 0.055 9.047 10.961 1 98.44 112 SER A C 1
ATOM 850 O O . SER A 1 112 ? -0.31 10.07 11.547 1 98.44 112 SER A O 1
ATOM 852 N N . ASP A 1 113 ? -0.697 8.359 10.102 1 98.38 113 ASP A N 1
ATOM 853 C CA . ASP A 1 113 ? -2.072 8.812 9.922 1 98.38 113 ASP A CA 1
ATOM 854 C C . ASP A 1 113 ? -2.938 8.453 11.125 1 98.38 113 ASP A C 1
ATOM 856 O O . ASP A 1 113 ? -2.43 7.965 12.141 1 98.38 113 ASP A O 1
ATOM 860 N N . ARG A 1 114 ? -4.227 8.719 11.07 1 97.5 114 ARG A N 1
ATOM 861 C CA . ARG A 1 114 ? -5.133 8.578 12.203 1 97.5 114 ARG A CA 1
ATOM 862 C C . ARG A 1 114 ? -5.27 7.113 12.617 1 97.5 114 ARG A C 1
ATOM 864 O O . ARG A 1 114 ? -5.691 6.816 13.734 1 97.5 114 ARG A O 1
ATOM 871 N N . ASP A 1 115 ? -4.969 6.184 11.68 1 98.06 115 ASP A N 1
ATOM 872 C CA . ASP A 1 115 ? -5.156 4.762 11.938 1 98.06 115 ASP A CA 1
ATOM 873 C C . ASP A 1 115 ? -3.824 4.082 12.258 1 98.06 115 ASP A C 1
ATOM 875 O O . ASP A 1 115 ? -3.787 2.896 12.586 1 98.06 115 ASP A O 1
ATOM 879 N N . GLY A 1 116 ? -2.701 4.801 12.156 1 97.56 116 GLY A N 1
ATOM 880 C CA . GLY A 1 116 ? -1.407 4.262 12.539 1 97.56 116 GLY A CA 1
ATOM 881 C C . GLY A 1 116 ? -0.533 3.896 11.359 1 97.56 116 GLY A C 1
ATOM 882 O O . GLY A 1 116 ? 0.559 3.35 11.531 1 97.56 116 GLY A O 1
ATOM 883 N N . PHE A 1 117 ? -0.959 4.148 10.188 1 98.25 117 PHE A N 1
ATOM 884 C CA . PHE A 1 117 ? -0.155 3.848 9.016 1 98.25 117 PHE A CA 1
ATOM 885 C C . PHE A 1 117 ? 0.903 4.922 8.789 1 98.25 117 PHE A C 1
ATOM 887 O O . PHE A 1 117 ? 0.644 6.109 9.008 1 98.25 117 PHE A O 1
ATOM 894 N N . LEU A 1 118 ? 2.07 4.504 8.312 1 98.5 118 LEU A N 1
ATOM 895 C CA . LEU A 1 118 ? 3.158 5.426 8.008 1 98.5 118 LEU A CA 1
ATOM 896 C C . LEU A 1 118 ? 2.953 6.086 6.652 1 98.5 118 LEU A C 1
ATOM 898 O O . LEU A 1 118 ? 2.707 5.402 5.656 1 98.5 118 LEU A O 1
ATOM 902 N N . VAL A 1 119 ? 3.018 7.445 6.641 1 98.69 119 VAL A N 1
ATOM 903 C CA . VAL A 1 119 ? 2.854 8.234 5.422 1 98.69 119 VAL A CA 1
ATOM 904 C C . VAL A 1 119 ? 4.086 9.102 5.203 1 98.69 119 VAL A C 1
ATOM 906 O O . VAL A 1 119 ? 4.445 9.914 6.059 1 98.69 119 VAL A O 1
ATOM 909 N N . GLU A 1 120 ? 4.68 8.898 4.09 1 98.56 120 GLU A N 1
ATOM 910 C CA . GLU A 1 120 ? 5.777 9.758 3.664 1 98.56 120 GLU A CA 1
ATOM 911 C C . GLU A 1 120 ? 5.27 10.938 2.836 1 98.56 120 GLU A C 1
ATOM 913 O O . GLU A 1 120 ? 4.402 10.766 1.979 1 98.56 120 GLU A O 1
ATOM 918 N N . LEU A 1 121 ? 5.758 12.094 3.094 1 98.69 121 LEU A N 1
ATOM 919 C CA . LEU A 1 121 ? 5.664 13.273 2.238 1 98.69 121 LEU A CA 1
ATOM 920 C C . LEU A 1 121 ? 7.008 13.578 1.585 1 98.69 121 LEU A C 1
ATOM 922 O O . LEU A 1 121 ? 8.023 13.68 2.27 1 98.69 121 LEU A O 1
ATOM 926 N N . CYS A 1 122 ? 6.98 13.703 0.265 1 98.5 122 CYS A N 1
ATOM 927 C CA . CYS A 1 122 ? 8.289 13.844 -0.363 1 98.5 122 CYS A CA 1
ATOM 928 C C . CYS A 1 122 ? 8.203 14.688 -1.627 1 98.5 122 CYS A C 1
ATOM 930 O O . CYS A 1 122 ? 7.133 14.797 -2.234 1 98.5 122 CYS A O 1
ATOM 932 N N . THR A 1 123 ? 9.312 15.312 -2.035 1 98.19 123 THR A N 1
ATOM 933 C CA . THR A 1 123 ? 9.438 15.945 -3.346 1 98.19 123 THR A CA 1
ATOM 934 C C . THR A 1 123 ? 9.688 14.898 -4.43 1 98.19 123 THR A C 1
ATOM 936 O O . THR A 1 123 ? 9.992 13.742 -4.125 1 98.19 123 THR A O 1
ATOM 939 N N . ALA A 1 124 ? 9.531 15.305 -5.684 1 94.94 124 ALA A N 1
ATOM 940 C CA . ALA A 1 124 ? 9.859 14.414 -6.793 1 94.94 124 ALA A CA 1
ATOM 941 C C . ALA A 1 124 ? 11.359 14.148 -6.852 1 94.94 124 ALA A C 1
ATOM 943 O O . ALA A 1 124 ? 12.164 15 -6.461 1 94.94 124 ALA A O 1
ATOM 944 N N . VAL A 1 125 ? 11.703 12.914 -7.242 1 87.62 125 VAL A N 1
ATOM 945 C CA . VAL A 1 125 ? 13.109 12.633 -7.504 1 87.62 125 VAL A CA 1
ATOM 946 C C . VAL A 1 125 ? 13.594 13.461 -8.695 1 87.62 125 VAL A C 1
ATOM 948 O O . VAL A 1 125 ? 12.914 13.539 -9.719 1 87.62 125 VAL A O 1
ATOM 951 N N . ALA A 1 126 ? 14.586 14.297 -8.328 1 75.06 126 ALA A N 1
ATOM 952 C CA . ALA A 1 126 ? 15.117 15.18 -9.352 1 75.06 126 ALA A CA 1
ATOM 953 C C . ALA A 1 126 ? 15.586 14.391 -10.57 1 75.06 126 ALA A C 1
ATOM 955 O O . ALA A 1 126 ? 16.125 13.289 -10.438 1 75.06 126 ALA A O 1
ATOM 956 N N . GLY A 1 127 ? 14.906 14.477 -11.688 1 58.22 127 GLY A N 1
ATOM 957 C CA . GLY A 1 127 ? 15.367 13.938 -12.953 1 58.22 127 GLY A CA 1
ATOM 958 C C . GLY A 1 127 ? 16.812 14.281 -13.25 1 58.22 127 GLY A C 1
ATOM 959 O O . GLY A 1 127 ? 17.375 15.203 -12.656 1 58.22 127 GLY A O 1
ATOM 960 N N . MET B 1 1 ? -1.596 17.328 -3.658 1 92.56 1 MET B N 1
ATOM 961 C CA . MET B 1 1 ? -0.632 16.234 -3.527 1 92.56 1 MET B CA 1
ATOM 962 C C . MET B 1 1 ? -1.087 15.008 -4.312 1 92.56 1 MET B C 1
ATOM 964 O O . MET B 1 1 ? -2.273 14.859 -4.605 1 92.56 1 MET B O 1
ATOM 968 N N . LYS B 1 2 ? -0.088 14.094 -4.719 1 94.25 2 LYS B N 1
ATOM 969 C CA . LYS B 1 2 ? -0.412 12.898 -5.484 1 94.25 2 LYS B CA 1
ATOM 970 C C . LYS B 1 2 ? 0.187 11.648 -4.836 1 94.25 2 LYS B C 1
ATOM 972 O O . LYS B 1 2 ? 1.307 11.688 -4.324 1 94.25 2 LYS B O 1
ATOM 977 N N . LEU B 1 3 ? -0.593 10.586 -4.809 1 96.94 3 LEU B N 1
ATOM 978 C CA . LEU B 1 3 ? -0.069 9.297 -4.371 1 96.94 3 LEU B CA 1
ATOM 979 C C . LEU B 1 3 ? 0.992 8.789 -5.34 1 96.94 3 LEU B C 1
ATOM 981 O O . LEU B 1 3 ? 0.684 8.453 -6.488 1 96.94 3 LEU B O 1
ATOM 985 N N . ARG B 1 4 ? 2.16 8.664 -4.898 1 96.81 4 ARG B N 1
ATOM 986 C CA . ARG B 1 4 ? 3.244 8.352 -5.824 1 96.81 4 ARG B CA 1
ATOM 987 C C . ARG B 1 4 ? 3.801 6.953 -5.566 1 96.81 4 ARG B C 1
ATOM 989 O O . ARG B 1 4 ? 4.199 6.258 -6.5 1 96.81 4 ARG B O 1
ATOM 996 N N . TYR B 1 5 ? 3.781 6.57 -4.23 1 97.44 5 TYR B N 1
ATOM 997 C CA . TYR B 1 5 ? 4.434 5.301 -3.928 1 97.44 5 TYR B CA 1
ATOM 998 C C . TYR B 1 5 ? 3.617 4.496 -2.924 1 97.44 5 TYR B C 1
ATOM 1000 O O . TYR B 1 5 ? 3.02 5.062 -2.004 1 97.44 5 TYR B O 1
ATOM 1008 N N . THR B 1 6 ? 3.564 3.246 -3.082 1 98.56 6 THR B N 1
ATOM 1009 C CA . THR B 1 6 ? 3.43 2.227 -2.049 1 98.56 6 THR B CA 1
ATOM 1010 C C . THR B 1 6 ? 4.719 1.426 -1.907 1 98.56 6 THR B C 1
ATOM 1012 O O . THR B 1 6 ? 5.156 0.766 -2.854 1 98.56 6 THR B O 1
ATOM 1015 N N . ILE B 1 7 ? 5.32 1.54 -0.767 1 98.62 7 ILE B N 1
ATOM 1016 C CA . ILE B 1 7 ? 6.633 0.935 -0.581 1 98.62 7 ILE B CA 1
ATOM 1017 C C . ILE B 1 7 ? 6.543 -0.194 0.444 1 98.62 7 ILE B C 1
ATOM 1019 O O . ILE B 1 7 ? 6.234 0.045 1.614 1 98.62 7 ILE B O 1
ATOM 1023 N N . LEU B 1 8 ? 6.812 -1.392 0.045 1 98.69 8 LEU B N 1
ATOM 1024 C CA . LEU B 1 8 ? 6.859 -2.549 0.933 1 98.69 8 LEU B CA 1
ATOM 1025 C C . LEU B 1 8 ? 8.289 -2.82 1.396 1 98.69 8 LEU B C 1
ATOM 1027 O O . LEU B 1 8 ? 9.219 -2.777 0.594 1 98.69 8 LEU B O 1
ATOM 1031 N N . TYR B 1 9 ? 8.422 -3.055 2.668 1 98.62 9 TYR B N 1
ATOM 1032 C CA . TYR B 1 9 ? 9.742 -3.387 3.191 1 98.62 9 TYR B CA 1
ATOM 1033 C C . TYR B 1 9 ? 10.008 -4.883 3.082 1 98.62 9 TYR B C 1
ATOM 1035 O O . TYR B 1 9 ? 9.211 -5.699 3.555 1 98.62 9 TYR B O 1
ATOM 1043 N N . VAL B 1 10 ? 11.125 -5.211 2.512 1 98.62 10 VAL B N 1
ATOM 1044 C CA . VAL B 1 10 ? 11.422 -6.613 2.254 1 98.62 10 VAL B CA 1
ATOM 1045 C C . VAL B 1 10 ? 12.875 -6.906 2.605 1 98.62 10 VAL B C 1
ATOM 1047 O O . VAL B 1 10 ? 13.656 -5.988 2.857 1 98.62 10 VAL B O 1
ATOM 1050 N N . ASP B 1 11 ? 13.258 -8.188 2.623 1 97.69 11 ASP B N 1
ATOM 1051 C CA . ASP B 1 11 ? 14.625 -8.555 2.977 1 97.69 11 ASP B CA 1
ATOM 1052 C C . ASP B 1 11 ? 15.539 -8.492 1.757 1 97.69 11 ASP B C 1
ATOM 1054 O O . ASP B 1 11 ? 16.672 -8.023 1.852 1 97.69 11 ASP B O 1
ATOM 1058 N N . ASP B 1 12 ? 15.094 -8.984 0.62 1 98.5 12 ASP B N 1
ATOM 1059 C CA . ASP B 1 12 ? 15.859 -9.086 -0.617 1 98.5 12 ASP B CA 1
ATOM 1060 C C . ASP B 1 12 ? 15.094 -8.492 -1.793 1 98.5 12 ASP B C 1
ATOM 1062 O O . ASP B 1 12 ? 14.242 -9.156 -2.391 1 98.5 12 ASP B O 1
ATOM 1066 N N . VAL B 1 13 ? 15.477 -7.266 -2.201 1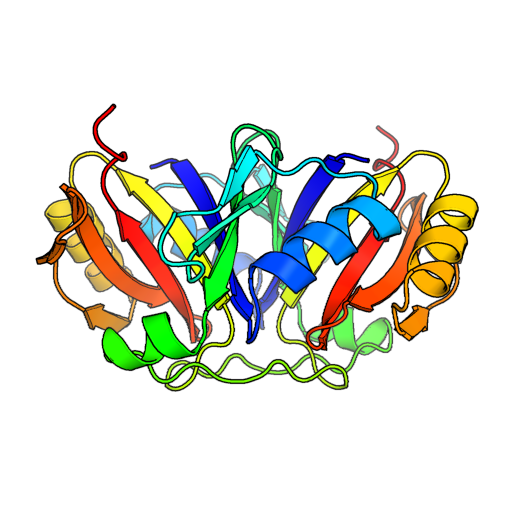 98.75 13 VAL B N 1
ATOM 1067 C CA . VAL B 1 13 ? 14.719 -6.492 -3.184 1 98.75 13 VAL B CA 1
ATOM 1068 C C . VAL B 1 13 ? 14.789 -7.18 -4.543 1 98.75 13 VAL B C 1
ATOM 1070 O O . VAL B 1 13 ? 13.773 -7.328 -5.227 1 98.75 13 VAL B O 1
ATOM 1073 N N . ALA B 1 14 ? 15.93 -7.617 -4.941 1 98.75 14 ALA B N 1
ATOM 1074 C CA . ALA B 1 14 ? 16.094 -8.281 -6.23 1 98.75 14 ALA B CA 1
ATOM 1075 C C . ALA B 1 14 ? 15.219 -9.523 -6.328 1 98.75 14 ALA B C 1
ATOM 1077 O O . ALA B 1 14 ? 14.555 -9.742 -7.34 1 98.75 14 ALA B O 1
ATOM 1078 N N . ALA B 1 15 ? 15.234 -10.336 -5.301 1 98.69 15 ALA B N 1
ATOM 1079 C CA . ALA B 1 15 ? 14.43 -11.555 -5.273 1 98.69 15 ALA B CA 1
ATOM 1080 C C . ALA B 1 15 ? 12.938 -11.219 -5.328 1 98.69 15 ALA B C 1
ATOM 1082 O O . ALA B 1 15 ? 12.164 -11.922 -5.98 1 98.69 15 ALA B O 1
ATOM 1083 N N . THR B 1 16 ? 12.547 -10.156 -4.617 1 98.75 16 THR B N 1
ATOM 1084 C CA . THR B 1 16 ? 11.148 -9.75 -4.621 1 98.75 16 THR B CA 1
ATOM 1085 C C . THR B 1 16 ? 10.727 -9.281 -6.008 1 98.75 16 THR B C 1
ATOM 1087 O O . THR B 1 16 ? 9.656 -9.648 -6.492 1 98.75 16 THR B O 1
ATOM 1090 N N . LEU B 1 17 ? 11.57 -8.484 -6.672 1 98.75 17 LEU B N 1
ATOM 1091 C CA . LEU B 1 17 ? 11.281 -8.047 -8.031 1 98.75 17 LEU B CA 1
ATOM 1092 C C . LEU B 1 17 ? 11.102 -9.242 -8.961 1 98.75 17 LEU B C 1
ATOM 1094 O O . LEU B 1 17 ? 10.148 -9.281 -9.75 1 98.75 17 LEU B O 1
ATOM 1098 N N . ALA B 1 18 ? 11.945 -10.211 -8.883 1 98.69 18 ALA B N 1
ATOM 1099 C CA . ALA B 1 18 ? 11.867 -11.414 -9.719 1 98.69 18 ALA B CA 1
ATOM 1100 C C . ALA B 1 18 ? 10.586 -12.188 -9.453 1 98.69 18 ALA B C 1
ATOM 1102 O O . ALA B 1 18 ? 9.93 -12.656 -10.383 1 98.69 18 ALA B O 1
ATOM 1103 N N . PHE B 1 19 ? 10.258 -12.273 -8.219 1 98.69 19 PHE B N 1
ATOM 1104 C CA . PHE B 1 19 ? 9.023 -12.961 -7.836 1 98.69 19 PHE B CA 1
ATOM 1105 C C . PHE B 1 19 ? 7.812 -12.305 -8.484 1 98.69 19 PHE B C 1
ATOM 1107 O O . PHE B 1 19 ? 6.957 -12.984 -9.055 1 98.69 19 PHE B O 1
ATOM 1114 N N . TYR B 1 20 ? 7.68 -10.961 -8.383 1 98.75 20 TYR B N 1
ATOM 1115 C CA . TYR B 1 20 ? 6.512 -10.25 -8.891 1 98.75 20 TYR B CA 1
ATOM 1116 C C . TYR B 1 20 ? 6.426 -10.359 -10.406 1 98.75 20 TYR B C 1
ATOM 1118 O O . TYR B 1 20 ? 5.332 -10.391 -10.977 1 98.75 20 TYR B O 1
ATOM 1126 N N . ARG B 1 21 ? 7.543 -10.43 -11.07 1 98.12 21 ARG B N 1
ATOM 1127 C CA . ARG B 1 21 ? 7.543 -10.672 -12.516 1 98.12 21 ARG B CA 1
ATOM 1128 C C . ARG B 1 21 ? 6.996 -12.062 -12.836 1 98.12 21 ARG B C 1
ATOM 1130 O O . ARG B 1 21 ? 6.137 -12.211 -13.703 1 98.12 21 ARG B O 1
ATOM 1137 N N . GLU B 1 22 ? 7.465 -13.016 -12.148 1 98.31 22 GLU B N 1
ATOM 1138 C CA . GLU B 1 22 ? 7.066 -14.398 -12.406 1 98.31 22 GLU B CA 1
ATOM 1139 C C . GLU B 1 22 ? 5.617 -14.641 -11.992 1 98.31 22 GLU B C 1
ATOM 1141 O O . GLU B 1 22 ? 4.859 -15.281 -12.719 1 98.31 22 GLU B O 1
ATOM 1146 N N . ALA B 1 23 ? 5.215 -14.141 -10.875 1 98.56 23 ALA B N 1
ATOM 1147 C CA . ALA B 1 23 ? 3.918 -14.445 -10.281 1 98.56 23 ALA B CA 1
ATOM 1148 C C . ALA B 1 23 ? 2.809 -13.625 -10.93 1 98.56 23 ALA B C 1
ATOM 1150 O O . ALA B 1 23 ? 1.699 -14.125 -11.141 1 98.56 23 ALA B O 1
ATOM 1151 N N . PHE B 1 24 ? 3.146 -12.32 -11.227 1 98.12 24 PHE B N 1
ATOM 1152 C CA . PHE B 1 24 ? 2.062 -11.414 -11.602 1 98.12 24 PHE B CA 1
ATOM 1153 C C . PHE B 1 24 ? 2.328 -10.781 -12.961 1 98.12 24 PHE B C 1
ATOM 1155 O O . PHE B 1 24 ? 1.492 -10.039 -13.477 1 98.12 24 PHE B O 1
ATOM 1162 N N . GLY B 1 25 ? 3.5 -11.039 -13.5 1 97.12 25 GLY B N 1
ATOM 1163 C CA . GLY B 1 25 ? 3.816 -10.547 -14.836 1 97.12 25 GLY B CA 1
ATOM 1164 C C . GLY B 1 25 ? 4.113 -9.055 -14.867 1 97.12 25 GLY B C 1
ATOM 1165 O O . GLY B 1 25 ? 3.938 -8.406 -15.898 1 97.12 25 GLY B O 1
ATOM 1166 N N . VAL B 1 26 ? 4.473 -8.516 -13.758 1 97.31 26 VAL B N 1
ATOM 1167 C CA . VAL B 1 26 ? 4.773 -7.086 -13.695 1 97.31 26 VAL B CA 1
ATOM 1168 C C . VAL B 1 26 ? 6.27 -6.863 -13.898 1 97.31 26 VAL B C 1
ATOM 1170 O O . VAL B 1 26 ? 7.094 -7.473 -13.211 1 97.31 26 VAL B O 1
ATOM 1173 N N . GLU B 1 27 ? 6.617 -5.941 -14.773 1 97.5 27 GLU B N 1
ATOM 1174 C CA . GLU B 1 27 ? 8.016 -5.742 -15.125 1 97.5 27 GLU B CA 1
ATOM 1175 C C . GLU B 1 27 ? 8.727 -4.852 -14.109 1 97.5 27 GLU B C 1
ATOM 1177 O O . GLU B 1 27 ? 8.109 -3.943 -13.539 1 97.5 27 GLU B O 1
ATOM 1182 N N . THR B 1 28 ? 10.008 -5.133 -14.008 1 98.06 28 THR B N 1
ATOM 1183 C CA . THR B 1 28 ? 10.867 -4.277 -13.195 1 98.06 28 THR B CA 1
ATOM 1184 C C . THR B 1 28 ? 11.164 -2.967 -13.914 1 98.06 28 THR B C 1
ATOM 1186 O O . THR B 1 28 ? 11.555 -2.973 -15.086 1 98.06 28 THR B O 1
ATOM 1189 N N . ARG B 1 29 ? 10.945 -1.875 -13.266 1 98 29 ARG B N 1
ATOM 1190 C CA . ARG B 1 29 ? 11.32 -0.578 -13.82 1 98 29 ARG B CA 1
ATOM 1191 C C . ARG B 1 29 ? 12.789 -0.264 -13.531 1 98 29 ARG B C 1
ATOM 1193 O O . ARG B 1 29 ? 13.508 0.21 -14.406 1 98 29 ARG B O 1
ATOM 1200 N N . MET B 1 30 ? 13.172 -0.518 -12.258 1 97.69 30 MET B N 1
ATOM 1201 C CA . MET B 1 30 ? 14.562 -0.257 -11.867 1 97.69 30 MET B CA 1
ATOM 1202 C C . MET B 1 30 ? 14.922 -1.006 -10.594 1 97.69 30 MET B C 1
ATOM 1204 O O . MET B 1 30 ? 14.039 -1.367 -9.812 1 97.69 30 MET B O 1
ATOM 1208 N N . LEU B 1 31 ? 16.156 -1.328 -10.406 1 98.25 31 LEU B N 1
ATOM 1209 C CA . LEU B 1 31 ? 16.828 -1.762 -9.18 1 98.25 31 LEU B CA 1
ATOM 1210 C C . LEU B 1 31 ? 18.047 -0.898 -8.891 1 98.25 31 LEU B C 1
ATOM 1212 O O . LEU B 1 31 ? 18.969 -0.829 -9.703 1 98.25 31 LEU B O 1
ATOM 1216 N N . HIS B 1 32 ? 17.938 -0.178 -7.832 1 97.25 32 HIS B N 1
ATOM 1217 C CA . HIS B 1 32 ? 19.062 0.676 -7.465 1 97.25 32 HIS B CA 1
ATOM 1218 C C . HIS B 1 32 ? 20.344 -0.131 -7.348 1 97.25 32 HIS B C 1
ATOM 1220 O O . HIS B 1 32 ? 20.328 -1.294 -6.941 1 97.25 32 HIS B O 1
ATOM 1226 N N . GLU B 1 33 ? 21.406 0.487 -7.598 1 96.81 33 GLU B N 1
ATOM 1227 C CA . GLU B 1 33 ? 22.703 -0.194 -7.625 1 96.81 33 GLU B CA 1
ATOM 1228 C C . GLU B 1 33 ? 23.062 -0.765 -6.254 1 96.81 33 GLU B C 1
ATOM 1230 O O . GLU B 1 33 ? 23.734 -1.789 -6.156 1 96.81 33 GLU B O 1
ATOM 1235 N N . SER B 1 34 ? 22.594 -0.172 -5.203 1 96 34 SER B N 1
ATOM 1236 C CA . SER B 1 34 ? 22.844 -0.655 -3.852 1 96 34 SER B CA 1
ATOM 1237 C C . SER B 1 34 ? 22.188 -2.006 -3.609 1 96 34 SER B C 1
ATOM 1239 O O . SER B 1 34 ? 22.547 -2.725 -2.676 1 96 34 SER B O 1
ATOM 1241 N N . GLY B 1 35 ? 21.156 -2.281 -4.367 1 98.19 35 GLY B N 1
ATOM 1242 C CA . GLY B 1 35 ? 20.359 -3.475 -4.145 1 98.19 35 GLY B CA 1
ATOM 1243 C C . GLY B 1 35 ? 19.281 -3.287 -3.086 1 98.19 35 GLY B C 1
ATOM 1244 O O . GLY B 1 35 ? 18.516 -4.211 -2.805 1 98.19 35 GLY B O 1
ATOM 1245 N N . ASP B 1 36 ? 19.125 -2.08 -2.492 1 97.88 36 ASP B N 1
ATOM 1246 C CA . ASP B 1 36 ? 18.281 -1.889 -1.318 1 97.88 36 ASP B CA 1
ATOM 1247 C C . ASP B 1 36 ? 16.969 -1.196 -1.692 1 97.88 36 ASP B C 1
ATOM 1249 O O . ASP B 1 36 ? 16.125 -0.942 -0.829 1 97.88 36 ASP B O 1
ATOM 1253 N N . TYR B 1 37 ? 16.812 -0.897 -2.918 1 97.88 37 TYR B N 1
ATOM 1254 C CA . TYR B 1 37 ? 15.594 -0.249 -3.385 1 97.88 37 TYR B CA 1
ATOM 1255 C C . TYR B 1 37 ? 15.289 -0.635 -4.828 1 97.88 37 TYR B C 1
ATOM 1257 O O . TYR B 1 37 ? 16.188 -0.68 -5.668 1 97.88 37 TYR B O 1
ATOM 1265 N N . GLY B 1 38 ? 14.062 -0.94 -5.125 1 98.44 38 GLY B N 1
ATOM 1266 C CA . GLY B 1 38 ? 13.617 -1.281 -6.469 1 98.44 38 GLY B CA 1
ATOM 1267 C C . GLY B 1 38 ? 12.164 -0.943 -6.715 1 98.44 38 GLY B C 1
ATOM 1268 O O . GLY B 1 38 ? 11.383 -0.797 -5.77 1 98.44 38 GLY B O 1
ATOM 1269 N N . GLU B 1 39 ? 11.844 -0.768 -7.988 1 98.31 39 GLU B N 1
ATOM 1270 C CA . GLU B 1 39 ? 10.5 -0.376 -8.398 1 98.31 39 GLU B CA 1
ATOM 1271 C C . GLU B 1 39 ? 9.961 -1.308 -9.477 1 98.31 39 GLU B C 1
ATOM 1273 O O . GLU B 1 39 ? 10.703 -1.734 -10.367 1 98.31 39 GLU B O 1
ATOM 1278 N N . LEU B 1 40 ? 8.688 -1.528 -9.398 1 98.19 40 LEU B N 1
ATOM 1279 C CA . LEU B 1 40 ? 7.961 -2.16 -10.492 1 98.19 40 LEU B CA 1
ATOM 1280 C C . LEU B 1 40 ? 7.391 -1.112 -11.445 1 98.19 40 LEU B C 1
ATOM 1282 O O . LEU B 1 40 ? 7.207 0.046 -11.062 1 98.19 40 LEU B O 1
ATOM 1286 N N . ASP B 1 41 ? 7.152 -1.526 -12.672 1 96.06 41 ASP B N 1
ATOM 1287 C CA . ASP B 1 41 ? 6.516 -0.661 -13.656 1 96.06 41 ASP B CA 1
ATOM 1288 C C . ASP B 1 41 ? 4.996 -0.699 -13.523 1 96.06 41 ASP B C 1
ATOM 1290 O O . ASP B 1 41 ? 4.32 -1.412 -14.266 1 96.06 41 ASP B O 1
ATOM 1294 N N . THR B 1 42 ? 4.488 0.112 -12.586 1 96.12 42 THR B N 1
ATOM 1295 C CA . THR B 1 42 ? 3.066 0.02 -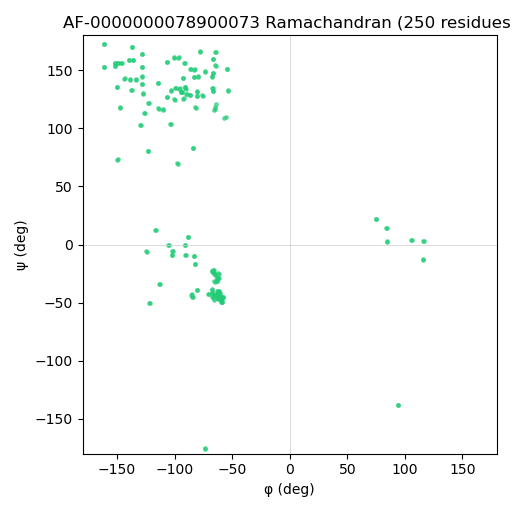12.273 1 96.12 42 THR B CA 1
ATOM 1296 C C . THR B 1 42 ? 2.354 1.326 -12.609 1 96.12 42 THR B C 1
ATOM 1298 O O . THR B 1 42 ? 1.22 1.549 -12.172 1 96.12 42 THR B O 1
ATOM 1301 N N . GLY B 1 43 ? 2.93 2.254 -13.328 1 91.38 43 GLY B N 1
ATOM 1302 C CA . GLY B 1 43 ? 2.264 3.453 -13.805 1 91.38 43 GLY B CA 1
ATOM 1303 C C . GLY B 1 43 ? 2.449 4.648 -12.891 1 91.38 43 GLY B C 1
ATOM 1304 O O . GLY B 1 43 ? 3.564 4.93 -12.445 1 91.38 43 GLY B O 1
ATOM 1305 N N . ALA B 1 44 ? 1.37 5.434 -12.672 1 87.44 44 ALA B N 1
ATOM 1306 C CA . ALA B 1 44 ? 1.455 6.703 -11.953 1 87.44 44 ALA B CA 1
ATOM 1307 C C . ALA B 1 44 ? 1.804 6.48 -10.484 1 87.44 44 ALA B C 1
ATOM 1309 O O . ALA B 1 44 ? 2.504 7.293 -9.875 1 87.44 44 ALA B O 1
ATOM 1310 N N . THR B 1 45 ? 1.241 5.453 -9.945 1 93.69 45 THR B N 1
ATOM 1311 C CA . THR B 1 45 ? 1.65 5.016 -8.617 1 93.69 45 THR B CA 1
ATOM 1312 C C . THR B 1 45 ? 2.598 3.824 -8.711 1 93.69 45 THR B C 1
ATOM 1314 O O . THR B 1 45 ? 2.281 2.818 -9.344 1 93.69 45 THR B O 1
ATOM 1317 N N . THR B 1 46 ? 3.734 4.043 -8.078 1 95.25 46 THR B N 1
ATOM 1318 C CA . THR B 1 46 ? 4.758 3.008 -8.141 1 95.25 46 THR B CA 1
ATOM 1319 C C . THR B 1 46 ? 4.637 2.053 -6.957 1 95.25 46 THR B C 1
ATOM 1321 O O . THR B 1 46 ? 4.551 2.49 -5.809 1 95.25 46 THR B O 1
ATOM 1324 N N . LEU B 1 47 ? 4.527 0.783 -7.238 1 98 47 LEU B N 1
ATOM 1325 C CA . LEU B 1 47 ? 4.82 -0.214 -6.215 1 98 47 LEU B CA 1
ATOM 1326 C C . LEU B 1 47 ? 6.324 -0.461 -6.109 1 98 47 LEU B C 1
ATOM 1328 O O . LEU B 1 47 ? 6.957 -0.879 -7.082 1 98 47 LEU B O 1
ATOM 1332 N N . SER B 1 48 ? 6.859 -0.175 -4.984 1 98.44 48 SER B N 1
ATOM 1333 C CA . SER B 1 48 ? 8.305 -0.258 -4.789 1 98.44 48 SER B CA 1
ATOM 1334 C C . SER B 1 48 ? 8.648 -1.094 -3.559 1 98.44 48 SER B C 1
ATOM 1336 O O . SER B 1 48 ? 7.766 -1.423 -2.76 1 98.44 48 SER B O 1
ATOM 1338 N N . PHE B 1 49 ? 9.883 -1.482 -3.518 1 98.69 49 PHE B N 1
ATOM 1339 C CA . PHE B 1 49 ? 10.414 -2.283 -2.422 1 98.69 49 PHE B CA 1
ATOM 1340 C C . PHE B 1 49 ? 11.672 -1.64 -1.839 1 98.69 49 PHE B C 1
ATOM 1342 O O . PHE B 1 49 ? 12.555 -1.211 -2.58 1 98.69 49 PHE B O 1
ATOM 1349 N N . SER B 1 50 ? 11.703 -1.495 -0.58 1 98.25 50 SER B N 1
ATOM 1350 C CA . SER B 1 50 ? 12.891 -1.101 0.17 1 98.25 50 SER B CA 1
ATOM 1351 C C . SER B 1 50 ? 13.367 -2.225 1.085 1 98.25 50 SER B C 1
ATOM 1353 O O . SER B 1 50 ? 12.555 -2.895 1.726 1 98.25 50 SER B O 1
ATOM 1355 N N . SER B 1 51 ? 14.656 -2.355 1.093 1 98.19 51 SER B N 1
ATOM 1356 C CA . SER B 1 51 ? 15.148 -3.367 2.023 1 98.19 51 SER B CA 1
ATOM 1357 C C . SER B 1 51 ? 14.898 -2.955 3.471 1 98.19 51 SER B C 1
ATOM 1359 O O . SER B 1 51 ? 14.984 -1.772 3.809 1 98.19 51 SER B O 1
ATOM 1361 N N . ARG B 1 52 ? 14.664 -3.953 4.281 1 97.69 52 ARG B N 1
ATOM 1362 C CA . ARG B 1 52 ? 14.531 -3.674 5.707 1 97.69 52 ARG B CA 1
ATOM 1363 C C . ARG B 1 52 ? 15.828 -3.115 6.277 1 97.69 52 ARG B C 1
ATOM 1365 O O . ARG B 1 52 ? 15.805 -2.281 7.188 1 97.69 52 ARG B O 1
ATOM 1372 N N . ALA B 1 53 ? 16.953 -3.537 5.723 1 96.12 53 ALA B N 1
ATOM 1373 C CA . ALA B 1 53 ? 18.25 -3.016 6.141 1 96.12 53 ALA B CA 1
ATOM 1374 C C . ALA B 1 53 ? 18.328 -1.511 5.902 1 96.12 53 ALA B C 1
ATOM 1376 O O . ALA B 1 53 ? 18.766 -0.761 6.777 1 96.12 53 ALA B O 1
ATOM 1377 N N . LEU B 1 54 ? 17.922 -1.066 4.746 1 95.19 54 LEU B N 1
ATOM 1378 C CA . LEU B 1 54 ? 17.938 0.359 4.434 1 95.19 54 LEU B CA 1
ATOM 1379 C C . LEU B 1 54 ? 17.016 1.127 5.375 1 95.19 54 LEU B C 1
ATOM 1381 O O . LEU B 1 54 ? 17.406 2.154 5.934 1 95.19 54 LEU B O 1
ATOM 1385 N N . MET B 1 55 ? 15.781 0.62 5.602 1 95.81 55 MET B N 1
ATOM 1386 C CA . MET B 1 55 ? 14.82 1.286 6.48 1 95.81 55 MET B CA 1
ATOM 1387 C C . MET B 1 55 ? 15.367 1.384 7.902 1 95.81 55 MET B C 1
ATOM 1389 O O . MET B 1 55 ? 15.203 2.412 8.562 1 95.81 55 MET B O 1
ATOM 1393 N N . ALA B 1 56 ? 16 0.341 8.352 1 95.44 56 ALA B N 1
ATOM 1394 C CA . ALA B 1 56 ? 16.625 0.36 9.672 1 95.44 56 ALA B CA 1
ATOM 1395 C C . ALA B 1 56 ? 17.719 1.424 9.75 1 95.44 56 ALA B C 1
ATOM 1397 O O . ALA B 1 56 ? 17.812 2.145 10.742 1 95.44 56 ALA B O 1
ATOM 1398 N N . SER B 1 57 ? 18.484 1.528 8.719 1 93.75 57 SER B N 1
ATOM 1399 C CA . SER B 1 57 ? 19.562 2.504 8.68 1 93.75 57 SER B CA 1
ATOM 1400 C C . SER B 1 57 ? 19.031 3.93 8.711 1 93.75 57 SER B C 1
ATOM 1402 O O . SER B 1 57 ? 19.719 4.848 9.164 1 93.75 57 SER B O 1
ATOM 1404 N N . LEU B 1 58 ? 17.797 4.117 8.242 1 91 58 LEU B N 1
ATOM 1405 C CA . LEU B 1 58 ? 17.141 5.426 8.227 1 91 58 LEU B CA 1
ATOM 1406 C C . LEU B 1 58 ? 16.406 5.684 9.531 1 91 58 LEU B C 1
ATOM 1408 O O . LEU B 1 58 ? 15.656 6.656 9.648 1 91 58 LEU B O 1
ATOM 1412 N N . GLY B 1 59 ? 16.594 4.77 10.469 1 90.75 59 GLY B N 1
ATOM 1413 C CA . GLY B 1 59 ? 16.016 4.961 11.789 1 90.75 59 GLY B CA 1
ATOM 1414 C C . GLY B 1 59 ? 14.57 4.523 11.883 1 90.75 59 GLY B C 1
ATOM 1415 O O . GLY B 1 59 ? 13.867 4.883 12.828 1 90.75 59 GLY B O 1
ATOM 1416 N N . LYS B 1 60 ? 14.344 3.795 10.789 1 89.5 60 LYS B N 1
ATOM 1417 C CA . LYS B 1 60 ? 13 3.236 10.844 1 89.5 60 LYS B CA 1
ATOM 1418 C C . LYS B 1 60 ? 13.008 1.844 11.469 1 89.5 60 LYS B C 1
ATOM 1420 O O . LYS B 1 60 ? 14.039 1.167 11.484 1 89.5 60 LYS B O 1
ATOM 1425 N N . ASN B 1 61 ? 12.203 1.326 12.188 1 93.25 61 ASN B N 1
ATOM 1426 C CA . ASN B 1 61 ? 12.039 0.023 12.82 1 93.25 61 ASN B CA 1
ATOM 1427 C C . ASN B 1 61 ? 11.102 -0.878 12.016 1 93.25 61 ASN B C 1
ATOM 1429 O O . ASN B 1 61 ? 10.023 -1.237 12.484 1 93.25 61 ASN B O 1
ATOM 1433 N N . PRO B 1 62 ? 11.625 -1.302 10.828 1 94.94 62 PRO B N 1
ATOM 1434 C CA . PRO B 1 62 ? 10.719 -2.037 9.945 1 94.94 62 PRO B CA 1
ATOM 1435 C C . PRO B 1 62 ? 10.312 -3.395 10.516 1 94.94 62 PRO B C 1
ATOM 1437 O O . PRO B 1 62 ? 11.18 -4.18 10.922 1 94.94 62 PRO B O 1
ATOM 1440 N N . ALA B 1 63 ? 9.07 -3.619 10.461 1 94.5 63 ALA B N 1
ATOM 1441 C CA . ALA B 1 63 ? 8.539 -4.914 10.883 1 94.5 63 ALA B CA 1
ATOM 1442 C C . ALA B 1 63 ? 8.328 -5.836 9.688 1 94.5 63 ALA B C 1
ATOM 1444 O O . ALA B 1 63 ? 8.312 -5.379 8.539 1 94.5 63 ALA B O 1
ATOM 1445 N N . ARG B 1 64 ? 8.234 -7.168 10.008 1 94.25 64 ARG B N 1
ATOM 1446 C CA . ARG B 1 64 ? 7.777 -8.141 9.016 1 94.25 64 ARG B CA 1
ATOM 1447 C C . ARG B 1 64 ? 6.258 -8.18 8.945 1 94.25 64 ARG B C 1
ATOM 1449 O O . ARG B 1 64 ? 5.574 -7.988 9.953 1 94.25 64 ARG B O 1
ATOM 1456 N N . PRO B 1 65 ? 5.805 -8.391 7.695 1 94.69 65 PRO B N 1
ATOM 1457 C CA . PRO B 1 65 ? 4.355 -8.586 7.617 1 94.69 65 PRO B CA 1
ATOM 1458 C C . PRO B 1 65 ? 3.893 -9.852 8.344 1 94.69 65 PRO B C 1
ATOM 1460 O O . PRO B 1 65 ? 4.68 -10.781 8.531 1 94.69 65 PRO B O 1
ATOM 1463 N N . ARG B 1 66 ? 2.633 -9.766 8.766 1 93.44 66 ARG B N 1
ATOM 1464 C CA . ARG B 1 66 ? 1.967 -10.938 9.328 1 93.44 66 ARG B CA 1
ATOM 1465 C C . ARG B 1 66 ? 0.994 -11.547 8.32 1 93.44 66 ARG B C 1
ATOM 1467 O O . ARG B 1 66 ? -0.126 -11.062 8.164 1 93.44 66 ARG B O 1
ATOM 1474 N N . PRO B 1 67 ? 1.401 -12.648 7.73 1 93.06 67 PRO B N 1
ATOM 1475 C CA . PRO B 1 67 ? 0.524 -13.234 6.719 1 93.06 67 PRO B CA 1
ATOM 1476 C C . PRO B 1 67 ? -0.825 -13.672 7.285 1 93.06 67 PRO B C 1
ATOM 1478 O O . PRO B 1 67 ? -1.821 -13.711 6.559 1 93.06 67 PRO B O 1
ATOM 1481 N N . ASP B 1 68 ? -0.868 -13.953 8.57 1 94.12 68 ASP B N 1
ATOM 1482 C CA . ASP B 1 68 ? -2.088 -14.453 9.203 1 94.12 68 ASP B CA 1
ATOM 1483 C C . ASP B 1 68 ? -2.941 -13.305 9.734 1 94.12 68 ASP B C 1
ATOM 1485 O O . ASP B 1 68 ? -4.074 -13.523 10.172 1 94.12 68 ASP B O 1
ATOM 1489 N N . ALA B 1 69 ? -2.418 -12.164 9.711 1 95.69 69 ALA B N 1
ATOM 1490 C CA . ALA B 1 69 ? -3.119 -10.984 10.219 1 95.69 69 ALA B CA 1
ATOM 1491 C C . ALA B 1 69 ? -2.688 -9.727 9.469 1 95.69 69 ALA B C 1
ATOM 1493 O O . ALA B 1 69 ? -2.02 -8.859 10.039 1 95.69 69 ALA B O 1
ATOM 1494 N N . PRO B 1 70 ? -3.109 -9.586 8.273 1 96.62 70 PRO B N 1
ATOM 1495 C CA . PRO B 1 70 ? -2.703 -8.414 7.488 1 96.62 70 PRO B CA 1
ATOM 1496 C C . PRO B 1 70 ? -3.398 -7.133 7.938 1 96.62 70 PRO B C 1
ATOM 1498 O O . PRO B 1 70 ? -4.539 -7.176 8.406 1 96.62 70 PRO B O 1
ATOM 1501 N N . ALA B 1 71 ? -2.65 -6.023 7.758 1 97.12 71 ALA B N 1
ATOM 1502 C CA . ALA B 1 71 ? -3.234 -4.715 8.047 1 97.12 71 ALA B CA 1
ATOM 1503 C C . ALA B 1 71 ? -3.635 -3.994 6.766 1 97.12 71 ALA B C 1
ATOM 1505 O O . ALA B 1 71 ? -4.273 -2.941 6.812 1 97.12 71 ALA B O 1
ATOM 1506 N N . PHE B 1 72 ? -3.268 -4.512 5.672 1 98.12 72 PHE B N 1
ATOM 1507 C CA . PHE B 1 72 ? -3.537 -3.961 4.348 1 98.12 72 PHE B CA 1
ATOM 1508 C C . PHE B 1 72 ? -3.373 -5.031 3.273 1 98.12 72 PHE B C 1
ATOM 1510 O O . PHE B 1 72 ? -2.957 -6.152 3.568 1 98.12 72 PHE B O 1
ATOM 1517 N N . GLU B 1 73 ? -3.73 -4.688 2.086 1 98.44 73 GLU B N 1
ATOM 1518 C CA . GLU B 1 73 ? -3.475 -5.523 0.917 1 98.44 73 GLU B CA 1
ATOM 1519 C C . GLU B 1 73 ? -3.197 -4.672 -0.32 1 98.44 73 GLU B C 1
ATOM 1521 O O . GLU B 1 73 ? -3.553 -3.492 -0.361 1 98.44 73 GLU B O 1
ATOM 1526 N N . ILE B 1 74 ? -2.516 -5.219 -1.284 1 98.5 74 ILE B N 1
ATOM 1527 C CA . ILE B 1 74 ? -2.482 -4.699 -2.646 1 98.5 74 ILE B CA 1
ATOM 1528 C C . ILE B 1 74 ? -3.301 -5.605 -3.564 1 98.5 74 ILE B C 1
ATOM 1530 O O . ILE B 1 74 ? -3.537 -6.773 -3.242 1 98.5 74 ILE B O 1
ATOM 1534 N N . ALA B 1 75 ? -3.74 -5.035 -4.66 1 98.38 75 ALA B N 1
ATOM 1535 C CA . ALA B 1 75 ? -4.57 -5.828 -5.562 1 98.38 75 ALA B CA 1
ATOM 1536 C C . ALA B 1 75 ? -4.176 -5.598 -7.016 1 98.38 75 ALA B C 1
ATOM 1538 O O . ALA B 1 75 ? -3.953 -4.457 -7.434 1 98.38 75 ALA B O 1
ATOM 1539 N N . PHE B 1 76 ? -4.035 -6.652 -7.758 1 98.19 76 PHE B N 1
ATOM 1540 C CA . PHE B 1 76 ? -3.854 -6.621 -9.203 1 98.19 76 PHE B CA 1
ATOM 1541 C C . PHE B 1 76 ? -5.145 -7.004 -9.922 1 98.19 76 PHE B C 1
ATOM 1543 O O . PHE B 1 76 ? -5.789 -7.992 -9.562 1 98.19 76 PHE B O 1
ATOM 1550 N N . GLU B 1 77 ? -5.496 -6.25 -10.891 1 97.88 77 GLU B N 1
ATOM 1551 C CA . GLU B 1 77 ? -6.676 -6.504 -11.711 1 97.88 77 GLU B CA 1
ATOM 1552 C C . GLU B 1 77 ? -6.324 -7.359 -12.93 1 97.88 77 GLU B C 1
ATOM 1554 O O . GLU B 1 77 ? -5.305 -7.133 -13.578 1 97.88 77 GLU B O 1
ATOM 1559 N N . THR B 1 78 ? -7.113 -8.336 -13.188 1 97.81 78 THR B N 1
ATOM 1560 C CA . THR B 1 78 ? -6.941 -9.234 -14.328 1 97.81 78 THR B CA 1
ATOM 1561 C C . THR B 1 78 ? -8.289 -9.789 -14.781 1 97.81 78 THR B C 1
ATOM 1563 O O . THR B 1 78 ? -9.219 -9.906 -13.984 1 97.81 78 THR B O 1
ATOM 1566 N N . ASP B 1 79 ? -8.352 -10.133 -16.062 1 96.94 79 ASP B N 1
ATOM 1567 C CA . ASP B 1 79 ? -9.555 -10.773 -16.578 1 96.94 79 ASP B CA 1
ATOM 1568 C C . ASP B 1 79 ? -9.562 -12.273 -16.281 1 96.94 79 ASP B C 1
ATOM 1570 O O . ASP B 1 79 ? -10.609 -12.922 -16.375 1 96.94 79 ASP B O 1
ATOM 1574 N N . ASP B 1 80 ? -8.453 -12.812 -15.953 1 98.19 80 ASP B N 1
ATOM 1575 C CA . ASP B 1 80 ? -8.305 -14.242 -15.711 1 98.19 80 ASP B CA 1
ATOM 1576 C C . ASP B 1 80 ? -7.754 -14.508 -14.312 1 98.19 80 ASP B C 1
ATOM 1578 O O . ASP B 1 80 ? -6.598 -14.906 -14.156 1 98.19 80 ASP B O 1
ATOM 1582 N N . VAL B 1 81 ? -8.68 -14.453 -13.336 1 98.62 81 VAL B N 1
ATOM 1583 C CA . VAL B 1 81 ? -8.289 -14.594 -11.938 1 98.62 81 VAL B CA 1
ATOM 1584 C C . VAL B 1 81 ? -7.785 -16.016 -11.68 1 98.62 81 VAL B C 1
ATOM 1586 O O . VAL B 1 81 ? -6.773 -16.203 -11.008 1 98.62 81 VAL B O 1
ATOM 1589 N N . ALA B 1 82 ? -8.414 -16.984 -12.211 1 98.62 82 ALA B N 1
ATOM 1590 C CA . ALA B 1 82 ? -8.016 -18.375 -12 1 98.62 82 ALA B CA 1
ATOM 1591 C C . ALA B 1 82 ? -6.613 -18.641 -12.539 1 98.62 82 ALA B C 1
ATOM 1593 O O . ALA B 1 82 ? -5.785 -19.25 -11.867 1 98.62 82 ALA B O 1
ATOM 1594 N N . GLY B 1 83 ? -6.34 -18.203 -13.727 1 98.69 83 GLY B N 1
ATOM 1595 C CA . GLY B 1 83 ? -5.012 -18.344 -14.305 1 98.69 83 GLY B CA 1
ATOM 1596 C C . GLY B 1 83 ? -3.938 -17.609 -13.531 1 98.69 83 GLY B C 1
ATOM 1597 O O . GLY B 1 83 ? -2.84 -18.141 -13.328 1 98.69 83 GLY B O 1
ATOM 1598 N N . ALA B 1 84 ? -4.258 -16.391 -13.133 1 98.75 84 ALA B N 1
ATOM 1599 C CA . ALA B 1 84 ? -3.314 -15.602 -12.359 1 98.75 84 ALA B CA 1
ATOM 1600 C C . ALA B 1 84 ? -2.998 -16.281 -11.023 1 98.75 84 ALA B C 1
ATOM 1602 O O . ALA B 1 84 ? -1.851 -16.266 -10.57 1 98.75 84 ALA B O 1
ATOM 1603 N N . TYR B 1 85 ? -4.023 -16.797 -10.398 1 98.75 85 TYR B N 1
ATOM 1604 C CA . TYR B 1 85 ? -3.879 -17.516 -9.133 1 98.75 85 TYR B CA 1
ATOM 1605 C C . TYR B 1 85 ? -2.949 -18.703 -9.289 1 98.75 85 TYR B C 1
ATOM 1607 O O . TYR B 1 85 ? -2.01 -18.875 -8.508 1 98.75 85 TYR B O 1
ATOM 1615 N N . ALA B 1 86 ? -3.156 -19.484 -10.242 1 98.88 86 ALA B N 1
ATOM 1616 C CA . ALA B 1 86 ? -2.328 -20.656 -10.508 1 98.88 86 ALA B CA 1
ATOM 1617 C C . ALA B 1 86 ? -0.882 -20.25 -10.781 1 98.88 86 ALA B C 1
ATOM 1619 O O . ALA B 1 86 ? 0.051 -20.906 -10.297 1 98.88 86 ALA B O 1
ATOM 1620 N N . ARG B 1 87 ? -0.713 -19.25 -11.547 1 98.69 87 ARG B N 1
ATOM 1621 C CA . ARG B 1 87 ? 0.621 -18.766 -11.867 1 98.69 87 ARG B CA 1
ATOM 1622 C C . ARG B 1 87 ? 1.354 -18.297 -10.609 1 98.69 87 ARG B C 1
ATOM 1624 O O . ARG B 1 87 ? 2.545 -18.578 -10.445 1 98.69 87 ARG B O 1
ATOM 1631 N N . ALA B 1 88 ? 0.661 -17.547 -9.797 1 98.81 88 ALA B N 1
ATOM 1632 C CA . ALA B 1 88 ? 1.261 -17.062 -8.555 1 98.81 88 ALA B CA 1
ATOM 1633 C C . ALA B 1 88 ? 1.723 -18.219 -7.68 1 98.81 88 ALA B C 1
ATOM 1635 O O . ALA B 1 88 ? 2.824 -18.188 -7.125 1 98.81 88 ALA B O 1
ATOM 1636 N N . LEU B 1 89 ? 0.878 -19.219 -7.52 1 98.81 89 LEU B N 1
ATOM 1637 C CA . LEU B 1 89 ? 1.232 -20.391 -6.723 1 98.81 89 LEU B CA 1
ATOM 1638 C C . LEU B 1 89 ? 2.447 -21.109 -7.309 1 98.81 89 LEU B C 1
ATOM 1640 O O . LEU B 1 89 ? 3.348 -21.516 -6.57 1 98.81 89 LEU B O 1
ATOM 1644 N N . ALA B 1 90 ? 2.482 -21.234 -8.578 1 98.75 90 ALA B N 1
ATOM 1645 C CA . ALA B 1 90 ? 3.6 -21.875 -9.258 1 98.75 90 ALA B CA 1
ATOM 1646 C C . ALA B 1 90 ? 4.898 -21.109 -9.039 1 98.75 90 ALA B C 1
ATOM 1648 O O . ALA B 1 90 ? 5.977 -21.703 -8.984 1 98.75 90 ALA B O 1
ATOM 1649 N N . ALA B 1 91 ? 4.754 -19.859 -8.859 1 98.69 91 ALA B N 1
ATOM 1650 C CA . ALA B 1 91 ? 5.914 -18.984 -8.672 1 98.69 91 ALA B CA 1
ATOM 1651 C C . ALA B 1 91 ? 6.375 -19 -7.223 1 98.69 91 ALA B C 1
ATOM 1653 O O . ALA B 1 91 ? 7.402 -18.391 -6.887 1 98.69 91 ALA B O 1
ATOM 1654 N N . GLY B 1 92 ? 5.582 -19.594 -6.332 1 98.5 92 GLY B N 1
ATOM 1655 C CA . GLY B 1 92 ? 6.031 -19.719 -4.957 1 98.5 92 GLY B CA 1
ATOM 1656 C C . GLY B 1 92 ? 5.164 -18.953 -3.971 1 98.5 92 GLY B C 1
ATOM 1657 O O . GLY B 1 92 ? 5.461 -18.922 -2.773 1 98.5 92 GLY B O 1
ATOM 1658 N N . ALA B 1 93 ? 4.105 -18.328 -4.402 1 98.75 93 ALA B N 1
ATOM 1659 C CA . ALA B 1 93 ? 3.172 -17.703 -3.471 1 98.75 93 ALA B CA 1
ATOM 1660 C C . ALA B 1 93 ? 2.451 -18.766 -2.631 1 98.75 93 ALA B C 1
ATOM 1662 O O . ALA B 1 93 ? 2.383 -19.938 -3.012 1 98.75 93 ALA B O 1
ATOM 1663 N N . THR B 1 94 ? 1.919 -18.281 -1.472 1 98.5 94 THR B N 1
ATOM 1664 C CA . THR B 1 94 ? 1.133 -19.156 -0.605 1 98.5 94 THR B CA 1
ATOM 1665 C C . THR B 1 94 ? -0.36 -18.938 -0.832 1 98.5 94 THR B C 1
ATOM 1667 O O . THR B 1 94 ? -0.825 -17.797 -0.897 1 98.5 94 THR B O 1
ATOM 1670 N N . ALA B 1 95 ? -1.075 -20.031 -0.929 1 98.25 95 ALA B N 1
ATOM 1671 C CA . ALA B 1 95 ? -2.521 -19.953 -1.122 1 98.25 95 ALA B CA 1
ATOM 1672 C C . ALA B 1 95 ? -3.209 -19.375 0.108 1 98.25 95 ALA B C 1
ATOM 1674 O O . ALA B 1 95 ? -2.885 -19.734 1.24 1 98.25 95 ALA B O 1
ATOM 1675 N N . VAL B 1 96 ? -4.133 -18.453 -0.113 1 97.56 96 VAL B N 1
ATOM 1676 C CA . VAL B 1 96 ? -4.922 -17.875 0.971 1 97.56 96 VAL B CA 1
ATOM 1677 C C . VAL B 1 96 ? -6.41 -18.109 0.707 1 97.56 96 VAL B C 1
ATOM 1679 O O . VAL B 1 96 ? -7.137 -18.578 1.586 1 97.56 96 VAL B O 1
ATOM 1682 N N . GLN B 1 97 ? -6.879 -17.766 -0.494 1 97.56 97 GLN B N 1
ATOM 1683 C CA . GLN B 1 97 ? -8.258 -17.938 -0.936 1 97.56 97 GLN B CA 1
ATOM 1684 C C . GLN B 1 97 ? -8.328 -18.234 -2.432 1 97.56 97 GLN B C 1
ATOM 1686 O O . GLN B 1 97 ? -7.93 -17.406 -3.252 1 97.56 97 GLN B O 1
ATOM 1691 N N . PRO B 1 98 ? -8.852 -19.438 -2.787 1 98.44 98 PRO B N 1
ATOM 1692 C CA . PRO B 1 98 ? -9.023 -19.688 -4.219 1 98.44 98 PRO B CA 1
ATOM 1693 C C . PRO B 1 98 ? -10.031 -18.75 -4.871 1 98.44 98 PRO B C 1
ATOM 1695 O O . PRO B 1 98 ? -10.75 -18.031 -4.176 1 98.44 98 PRO B O 1
ATOM 1698 N N . PRO B 1 99 ? -10.047 -18.703 -6.203 1 98.5 99 PRO B N 1
ATOM 1699 C CA . PRO B 1 99 ? -10.984 -17.812 -6.887 1 98.5 99 PRO B CA 1
ATOM 1700 C C . PRO B 1 99 ? -12.43 -18.016 -6.445 1 98.5 99 PRO B C 1
ATOM 1702 O O . PRO B 1 99 ? -12.898 -19.156 -6.359 1 98.5 99 PRO B O 1
ATOM 1705 N N . GLU B 1 100 ? -13.031 -16.922 -6.16 1 97.56 100 GLU B N 1
ATOM 1706 C CA . GLU B 1 100 ? -14.422 -16.922 -5.699 1 97.56 100 GLU B CA 1
ATOM 1707 C C . GLU B 1 100 ? -15.188 -15.727 -6.25 1 97.56 100 GLU B C 1
ATOM 1709 O O . GLU B 1 100 ? -14.656 -14.609 -6.293 1 97.56 100 GLU B O 1
ATOM 1714 N N . ARG B 1 101 ? -16.453 -15.977 -6.559 1 96.19 101 ARG B N 1
ATOM 1715 C CA . ARG B 1 101 ? -17.328 -14.867 -6.953 1 96.19 101 ARG B CA 1
ATOM 1716 C C . ARG B 1 101 ? -17.844 -14.117 -5.734 1 96.19 101 ARG B C 1
ATOM 1718 O O . ARG B 1 101 ? -18.359 -14.734 -4.793 1 96.19 101 ARG B O 1
ATOM 1725 N N . MET B 1 102 ? -17.734 -12.805 -5.777 1 93.75 102 MET B N 1
ATOM 1726 C CA . MET B 1 102 ? -18.125 -11.992 -4.633 1 93.75 102 MET B CA 1
ATOM 1727 C C . MET B 1 102 ? -19.516 -11.367 -4.852 1 93.75 102 MET B C 1
ATOM 1729 O O . MET B 1 102 ? -19.938 -11.172 -5.992 1 93.75 102 MET B O 1
ATOM 1733 N N . PRO B 1 103 ? -20.125 -10.953 -3.793 1 87.62 103 PRO B N 1
ATOM 1734 C CA . PRO B 1 103 ? -21.484 -10.391 -3.908 1 87.62 103 PRO B CA 1
ATOM 1735 C C . PRO B 1 103 ? -21.5 -9.062 -4.656 1 87.62 103 PRO B C 1
ATOM 1737 O O . PRO B 1 103 ? -22.531 -8.695 -5.227 1 87.62 103 PRO B O 1
ATOM 1740 N N . TRP B 1 104 ? -20.453 -8.492 -4.645 1 88.88 104 TRP B N 1
ATOM 1741 C CA . TRP B 1 104 ? -20.453 -7.172 -5.27 1 88.88 104 TRP B CA 1
ATOM 1742 C C . TRP B 1 104 ? -20.094 -7.273 -6.75 1 88.88 104 TRP B C 1
ATOM 1744 O O . TRP B 1 104 ? -19.953 -6.254 -7.43 1 88.88 104 TRP B O 1
ATOM 1754 N N . GLY B 1 105 ? -19.812 -8.477 -7.34 1 91.56 105 GLY B N 1
ATOM 1755 C CA . GLY B 1 105 ? -19.734 -8.68 -8.773 1 91.56 105 GLY B CA 1
ATOM 1756 C C . GLY B 1 105 ? -18.344 -9.07 -9.242 1 91.56 105 GLY B C 1
ATOM 1757 O O . GLY B 1 105 ? -18.172 -9.523 -10.375 1 91.56 105 GLY B O 1
ATOM 1758 N N . GLN B 1 106 ? -17.328 -8.961 -8.477 1 96.12 106 GLN B N 1
ATOM 1759 C CA . GLN B 1 106 ? -15.969 -9.344 -8.867 1 96.12 106 GLN B CA 1
ATOM 1760 C C . GLN B 1 106 ? -15.719 -10.828 -8.602 1 96.12 106 GLN B C 1
ATOM 1762 O O . GLN B 1 106 ? -16.406 -11.445 -7.785 1 96.12 106 GLN B O 1
ATOM 1767 N N . THR B 1 107 ? -14.891 -11.406 -9.359 1 97.75 107 THR B N 1
ATOM 1768 C CA . THR B 1 107 ? -14.156 -12.594 -8.93 1 97.75 107 THR B CA 1
ATOM 1769 C C . THR B 1 107 ? -12.852 -12.195 -8.242 1 97.75 107 THR B C 1
ATOM 1771 O O . THR B 1 107 ? -12.094 -11.375 -8.758 1 97.75 107 THR B O 1
ATOM 1774 N N . THR B 1 108 ? -12.648 -12.773 -7.047 1 98 108 THR B N 1
ATOM 1775 C CA . THR B 1 108 ? -11.414 -12.453 -6.34 1 98 108 THR B CA 1
ATOM 1776 C C . THR B 1 108 ? -10.68 -13.727 -5.914 1 98 108 THR B C 1
ATOM 1778 O O . THR B 1 108 ? -11.305 -14.781 -5.777 1 98 108 THR B O 1
ATOM 1781 N N . ALA B 1 109 ? -9.43 -13.672 -5.777 1 98.5 109 ALA B N 1
ATOM 1782 C CA . ALA B 1 109 ? -8.539 -14.633 -5.129 1 98.5 109 ALA B CA 1
ATOM 1783 C C . ALA B 1 109 ? -7.461 -13.922 -4.324 1 98.5 109 ALA B C 1
ATOM 1785 O O . ALA B 1 109 ? -7.191 -12.734 -4.539 1 98.5 109 ALA B O 1
ATOM 1786 N N . TYR B 1 110 ? -6.883 -14.656 -3.363 1 98.38 110 TYR B N 1
ATOM 1787 C CA . TYR B 1 110 ? -5.832 -14.086 -2.531 1 98.38 110 TYR B CA 1
ATOM 1788 C C . TYR B 1 110 ? -4.648 -15.047 -2.408 1 98.38 110 TYR B C 1
ATOM 1790 O O . TYR B 1 110 ? -4.836 -16.25 -2.271 1 98.38 110 TYR B O 1
ATOM 1798 N N . VAL B 1 111 ? -3.498 -14.477 -2.416 1 98.5 111 VAL B N 1
ATOM 1799 C CA . VAL B 1 111 ? -2.264 -15.188 -2.094 1 98.5 111 VAL B CA 1
ATOM 1800 C C . VAL B 1 111 ? -1.4 -14.328 -1.173 1 98.5 111 VAL B C 1
ATOM 1802 O O . VAL B 1 111 ? -1.632 -13.125 -1.039 1 98.5 111 VAL B O 1
ATOM 1805 N N . SER B 1 112 ? -0.5 -14.961 -0.455 1 98.44 112 SER B N 1
ATOM 1806 C CA . SER B 1 112 ? 0.607 -14.266 0.192 1 98.44 112 SER B CA 1
ATOM 1807 C C . SER B 1 112 ? 1.856 -14.281 -0.682 1 98.44 112 SER B C 1
ATOM 1809 O O . SER B 1 112 ? 2.227 -15.328 -1.226 1 98.44 112 SER B O 1
ATOM 1811 N N . ASP B 1 113 ? 2.443 -13.109 -0.842 1 98.38 113 ASP B N 1
ATOM 1812 C CA . ASP B 1 113 ? 3.658 -13.078 -1.648 1 98.38 113 ASP B CA 1
ATOM 1813 C C . ASP B 1 113 ? 4.84 -13.68 -0.886 1 98.38 113 ASP B C 1
ATOM 1815 O O . ASP B 1 113 ? 4.664 -14.219 0.208 1 98.38 113 ASP B O 1
ATOM 1819 N N . ARG B 1 114 ? 6.027 -13.633 -1.452 1 97.5 114 ARG B N 1
ATOM 1820 C CA . ARG B 1 114 ? 7.199 -14.312 -0.907 1 97.5 114 ARG B CA 1
ATOM 1821 C C . ARG B 1 114 ? 7.613 -13.703 0.427 1 97.5 114 ARG B C 1
ATOM 1823 O O . ARG B 1 114 ? 8.336 -14.328 1.204 1 97.5 114 ARG B O 1
ATOM 1830 N N . ASP B 1 115 ? 7.211 -12.438 0.676 1 98.06 115 ASP B N 1
ATOM 1831 C CA . ASP B 1 115 ? 7.629 -11.734 1.881 1 98.06 115 ASP B CA 1
ATOM 1832 C C . ASP B 1 115 ? 6.52 -11.719 2.928 1 98.06 115 ASP B C 1
ATOM 1834 O O . ASP B 1 115 ? 6.719 -11.25 4.047 1 98.06 115 ASP B O 1
ATOM 1838 N N . GLY B 1 116 ? 5.328 -12.211 2.592 1 97.56 116 GLY B N 1
ATOM 1839 C CA . GLY B 1 116 ? 4.25 -12.336 3.559 1 97.56 116 GLY B CA 1
ATOM 1840 C C . GLY B 1 116 ? 3.158 -11.297 3.371 1 97.56 116 GLY B C 1
ATOM 1841 O O . GLY B 1 116 ? 2.225 -11.219 4.172 1 97.56 116 GLY B O 1
ATOM 1842 N N . PHE B 1 117 ? 3.236 -10.508 2.389 1 98.19 117 PHE B N 1
ATOM 1843 C CA . PHE B 1 117 ? 2.205 -9.508 2.133 1 98.19 117 PHE B CA 1
ATOM 1844 C C . PHE B 1 117 ? 1.002 -10.141 1.439 1 98.19 117 PHE B C 1
ATOM 1846 O O . PHE B 1 117 ? 1.158 -11 0.577 1 98.19 117 PHE B O 1
ATOM 1853 N N . LEU B 1 118 ? -0.187 -9.656 1.783 1 98.5 118 LEU B N 1
ATOM 1854 C CA . LEU B 1 118 ? -1.421 -10.133 1.168 1 98.5 118 LEU B CA 1
ATOM 1855 C C . LEU B 1 118 ? -1.643 -9.469 -0.188 1 98.5 118 LEU B C 1
ATOM 1857 O O . LEU B 1 118 ? -1.57 -8.242 -0.306 1 98.5 118 LEU B O 1
ATOM 1861 N N . VAL B 1 119 ? -1.879 -10.312 -1.228 1 98.69 119 VAL B N 1
ATOM 1862 C CA . VAL B 1 119 ? -2.123 -9.844 -2.588 1 98.69 119 VAL B CA 1
ATOM 1863 C C . VAL B 1 119 ? -3.469 -10.367 -3.082 1 98.69 119 VAL B C 1
ATOM 1865 O O . VAL B 1 119 ? -3.695 -11.586 -3.115 1 98.69 119 VAL B O 1
ATOM 1868 N N . GLU B 1 120 ? -4.293 -9.438 -3.436 1 98.56 120 GLU B N 1
ATOM 1869 C CA . GLU B 1 120 ? -5.562 -9.781 -4.07 1 98.56 120 GLU B CA 1
ATOM 1870 C C . GLU B 1 120 ? -5.43 -9.82 -5.59 1 98.56 120 GLU B C 1
ATOM 1872 O O . GLU B 1 120 ? -4.789 -8.945 -6.184 1 98.56 120 GLU B O 1
ATOM 1877 N N . LEU B 1 121 ? -5.969 -10.805 -6.199 1 98.69 121 LEU B N 1
ATOM 1878 C CA . LEU B 1 121 ? -6.242 -10.867 -7.633 1 98.69 121 LEU B CA 1
ATOM 1879 C C . LEU B 1 121 ? -7.73 -10.719 -7.91 1 98.69 121 LEU B C 1
ATOM 1881 O O . LEU B 1 121 ? -8.547 -11.438 -7.336 1 98.69 121 LEU B O 1
ATOM 1885 N N . CYS B 1 122 ? -8.055 -9.781 -8.773 1 98.5 122 CYS B N 1
ATOM 1886 C CA . CYS B 1 122 ? -9.492 -9.547 -8.914 1 98.5 122 CYS B CA 1
ATOM 1887 C C . CYS B 1 122 ? -9.828 -9.094 -10.328 1 98.5 122 CYS B C 1
ATOM 1889 O O . CYS B 1 122 ? -8.977 -8.562 -11.039 1 98.5 122 CYS B O 1
ATOM 1891 N N . THR B 1 123 ? -11.078 -9.312 -10.766 1 98.19 123 THR B N 1
ATOM 1892 C CA . THR B 1 123 ? -11.602 -8.711 -11.992 1 98.19 123 THR B CA 1
ATOM 1893 C C . THR B 1 123 ? -11.977 -7.254 -11.758 1 98.19 123 THR B C 1
ATOM 1895 O O . THR B 1 123 ? -12.047 -6.797 -10.617 1 98.19 123 THR B O 1
ATOM 1898 N N . ALA B 1 124 ? -12.195 -6.543 -12.867 1 94.75 124 ALA B N 1
ATOM 1899 C CA . ALA B 1 124 ? -12.68 -5.168 -12.75 1 94.75 124 ALA B CA 1
ATOM 1900 C C . ALA B 1 124 ? -14.102 -5.133 -12.203 1 94.75 124 ALA B C 1
ATOM 1902 O O . ALA B 1 124 ? -14.875 -6.074 -12.398 1 94.75 124 ALA B O 1
ATOM 1903 N N . VAL B 1 125 ? -14.375 -4.105 -11.398 1 87.69 125 VAL B N 1
ATOM 1904 C CA . VAL B 1 125 ? -15.758 -3.896 -10.977 1 87.69 125 VAL B CA 1
ATOM 1905 C C . VAL B 1 125 ? -16.625 -3.564 -12.195 1 87.69 125 VAL B C 1
ATOM 1907 O O . VAL B 1 125 ? -16.234 -2.732 -13.023 1 87.69 125 VAL B O 1
ATOM 1910 N N . ALA B 1 126 ? -17.609 -4.453 -12.344 1 75.44 126 ALA B N 1
ATOM 1911 C CA . ALA B 1 126 ? -18.484 -4.289 -13.5 1 75.44 126 ALA B CA 1
ATOM 1912 C C . ALA B 1 126 ? -19.141 -2.908 -13.492 1 75.44 126 ALA B C 1
ATOM 1914 O O . ALA B 1 126 ? -19.5 -2.391 -12.43 1 75.44 126 ALA B O 1
ATOM 1915 N N . GLY B 1 127 ? -18.75 -2.004 -14.398 1 58.66 127 GLY B N 1
ATOM 1916 C CA . GLY B 1 127 ? -19.438 -0.74 -14.617 1 58.66 127 GLY B CA 1
ATOM 1917 C C . GLY B 1 127 ? -20.953 -0.885 -14.68 1 58.66 127 GLY B C 1
ATOM 1918 O O . GLY B 1 127 ? -21.469 -1.984 -14.898 1 58.66 127 GLY B O 1
#

Secondary structure (DSSP, 8-state):
-EEEEEEEEES-HHHHHHHHHHHH-PPEEEE-TTSSEEEE--TTSEEEEEEHHHHHHTT--PPPP-TTS-SEEEEEE-S-HHHHHHHHHHTTPEEEEEEEE-TTS-EEEEEE-TTS-EEEEEPPP--/-EEEEEEEEES-HHHHHHHHHHHH-PPEEEE-TTSSEEEE--TTSEEEEEEHHHHHHTT--PPPP-TTS-SEEEEEE-S-HHHHHHHHHHTTPEEEEEEEE-TTS-EEEEEE-TTS-EEEEEPPP--

Solvent-accessible surface area (backbone atoms only — not comparable to full-atom values): 12865 Å² total; per-residue (Å²): 97,43,57,37,36,41,36,40,48,36,87,50,30,65,61,51,51,52,41,42,30,62,25,52,61,39,49,75,64,48,65,45,89,85,49,40,34,31,34,39,62,45,70,80,35,28,48,30,32,32,12,37,68,54,39,39,74,73,74,40,52,58,32,78,53,42,70,81,34,37,38,46,36,39,28,34,36,35,93,49,43,63,60,44,51,53,38,21,44,73,57,60,30,41,88,72,38,73,72,40,79,44,95,86,64,26,41,37,29,33,30,25,46,90,74,24,47,47,37,35,33,21,37,68,73,72,126,97,43,58,38,37,42,35,39,48,34,86,51,29,64,60,50,51,53,43,42,29,63,25,53,61,39,49,74,64,48,65,45,91,84,48,42,34,31,33,40,61,45,71,80,34,28,47,28,33,32,13,37,68,54,38,39,75,71,72,40,50,60,33,76,55,43,68,80,34,37,38,44,37,39,28,34,36,34,93,50,42,62,61,45,51,53,38,22,44,73,58,60,31,42,88,70,38,72,71,40,80,44,94,86,63,27,40,36,28,34,31,25,46,88,74,23,47,44,35,36,33,22,37,69,73,74,126

Nearest PDB structures (foldseek):
  2rbb-assembly1_B  TM=8.107E-01  e=7.003E-10  Paraburkholderia phytofirmans PsJN
  4pav-assembly1_A  TM=8.226E-01  e=1.365E-08  Staphylococcus aureus
  4pav-assembly6_F  TM=8.299E-01  e=1.995E-08  Staphylococcus aureus
  4pav-assembly2_B  TM=8.099E-01  e=2.568E-08  Staphylococcus aureus
  3itw-assembly1_B-2  TM=6.960E-01  e=1.650E-08  Micromonospora sp. ML1

Organism: Rhodospirillum centenum (strain ATCC 51521 / SW) (NCBI:txid414684)

Foldseek 3Di:
DDAAEDEAEFAFQVVQQVLCCQLPVWHWPDADPVRQKTWTPPPRHIYIYGYPVVCVVVVHPDDAADLVDGPDEEEDADPCQQVSLVRSVVSPWAFDAHWDADPQGKTKGWTATPRRGIYIYIHDRDD/DDQAEDEAEFAFQVVQQVLCCQLPVWHWPDADPVRQKTWTPDPRHIYIYGYPVVCVVVVHDDDAADLVDGPDEEEDADPCQQVSVVRSVVSPWAFDAHWDADPQGKTKGWTATPRRGIYIYIHDRDD

pLDDT: mean 96.4, std 4.66, range [58.22, 98.88]

=== Feature glossary ===
A reading guide for the features in this reco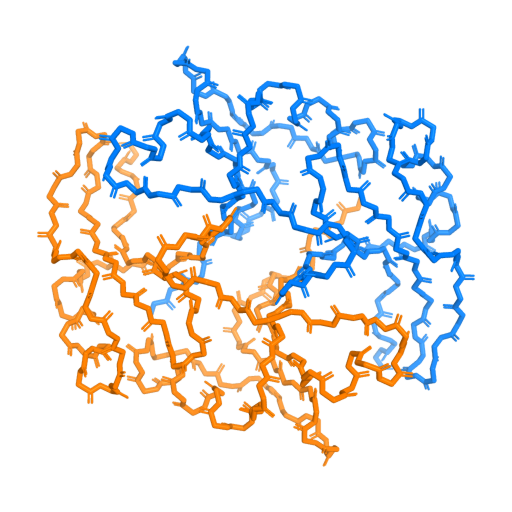rd.

Start from the sequence.

  · Sequence gives the chain of amino acids in standard one-letter code (A=alanine, C=cysteine, …, Y=tyrosine), read N→C. It is the only feature that is directly encoded by the gene; all structural features are derived from the folded form of this sequence.

Fold it, and you get atomic coordinates and the backbone conformation that goes with them.

  · Structure coordinates are given as an mmCIF _atom_site loop: one row per atom with element, residue name, chain id, sequence number, and x/y/z position in Å. Only the four main-chain atoms per residue are included here; side chains are omitted to keep the record compact.

  · Backbone dihedral angles. Every residue except chain termini has a φ (preceding-C → N → Cα → C) and a ψ (N → Cα → C → next-N). They are reported in degrees following the IUPAC sign convention. Secondary structure is essentially a statement about which (φ, ψ) basin each residue occupies.

  · Eight-state secondary structure (DSSP): H is the canonical α-helix, G the tighter 3₁₀-helix, I the wider π-helix; E/B are β-structure, T and S are turns and bends, and '-' is everything else. DSSP derives these from the pattern of main-chain N–H···O=C hydrogen bonds, not from the sequence.

  · SS3 is a coarse helix/strand/coil call (letters a/b/c) made by the P-SEA algorithm from inter-Cα distances and dihedrals. It is less detailed than DSSP but needs only Cα positions.

Summarize the fold with a handful of shape descriptors and a per-residue structural alphabet.

  · Radius of gyration (Rg) is the root-mean-square distance of Cα atoms from their centroid — a single number for overall size and compactness. A globular domain of N residues has Rg ≈ 2.2·N^0.38 Å; an extended or disordered chain has a much larger Rg. The Cα contact count is the number of residue pairs whose Cα atoms are within 8 Å and are more than four positions apart in sequence — a standard proxy for tertiary packing density. The bounding box is the smallest axis-aligned box enclosing all Cα atoms.

  · 3Di is Foldseek's structural alphabet. Each residue is assigned one of twenty discrete states based on how its Cα sits relative to its spatial (not sequential) neighbors. Aligning 3Di strings finds structural homologs roughly as well as full 3D superposition, but orders of magnitude faster.

  · Solvent-accessible surface area (SASA) is the area in Å² traced out by the centre of a 1.4 Å probe sphere (a water molecule) rolled over the protein's van der Waals surface (Shrake–Rupley / Lee–Richards construction). Buried residues have near-zero SASA; fully exposed residues can exceed 200 Å². The total SASA scales roughly with the number of surface residues.

Ask how reliable the model is.

  · For AlphaFold models, the B-factor field carries pLDDT — the model's own estimate of local accuracy on a 0–100 scale. Regions with pLDDT<50 should be treated as essentially unmodeled; they often correspond to intrinsically disordered segments.

  · For experimental (PDB) structures, the B-factor (temperature factor) quantifies the positional spread of each atom in the crystal — a combination of thermal vibration and static disorder — in units of Å². High B-factors mark flexible loops or poorly resolved regions; low B-factors mark the rigid, well-ordered core.

  · Predicted Aligned Error (PAE) is an AlphaFold confidence matrix: entry (i, j) is the expected error in the position of residue j, in ångströms, when the prediction is superimposed on the true structure at residue i. Low PAE within a block of residues means that block is internally rigid and well-predicted; high PAE between two blocks means their relative placement is uncertain even if each block individually is confident.

Place it in context: what it resembles, what it is annotated as, and how it looks.

  · Structural nearest neighbors (via Foldseek easy-search vs the PDB). Reported per hit: target PDB id, E-value, and alignment TM-score. A TM-score above ~0.5 is the conventional threshold for 'same fold'.

  · Functional annotations link the protein to curated databases. InterPro entries identify conserved domains and families by matching the sequence against member-database signatures (Pfam, PROSITE, CDD, …). Gene Ontology (GO) terms describe molecular function, biological process, and cellular component in a controlled vocabulary. CATH places the structure in a hierarchical fold classification (Class/Architecture/Topology/Homologous-superfamily). The organism is the source species.

  · The contact map is a binary N×N matrix image: pixel (i, j) is dark where Cα_i and Cα_j are within 8 Å and |i−j|>4. Because the |i−j|>4 filter removes local helical contacts, off-diagonal stripes parallel to the main diagonal indicate parallel β-sheets; stripes perpendicular to it indicate antiparallel β-sheets. The Ramachandran plot scatters every residue's (φ, ψ) pair against the sterically allowed regions. The PAE heatmap renders the predicted-aligned-error matrix.

  · Six rendered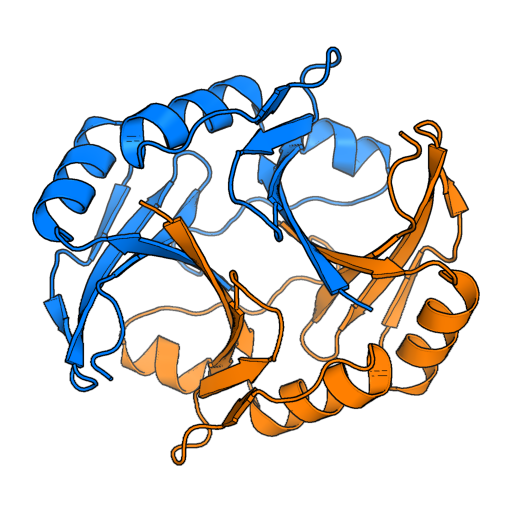 views show the 3D structure from the faces of a cube — i.e. along ±x, ±y, ±z. Rendering representation is drawn randomly per protein from cartoon (secondary-structure ribbons), sticks (backbone bonds), or molecular surface; coloring is either N→C rainbow (blue at the N-terminus through red at the C-terminus) or one color per chain.